Protein AF-A0A814NYI7-F1 (afdb_monomer)

Structure (mmCIF, N/CA/C/O backbone):
data_AF-A0A814NYI7-F1
#
_entry.id   AF-A0A814NYI7-F1
#
loop_
_atom_site.group_PDB
_atom_site.id
_atom_site.type_symbol
_atom_site.label_atom_id
_atom_site.label_alt_id
_atom_site.label_comp_id
_atom_site.label_asym_id
_atom_site.label_entity_id
_atom_site.label_seq_id
_atom_site.pdbx_PDB_ins_code
_atom_site.Cartn_x
_atom_site.Cartn_y
_atom_site.Cartn_z
_atom_site.occupancy
_atom_site.B_iso_or_equiv
_atom_site.auth_seq_id
_atom_site.auth_comp_id
_atom_site.auth_asym_id
_atom_site.auth_atom_id
_atom_site.pdbx_PDB_model_num
ATOM 1 N N . MET A 1 1 ? -33.344 -42.355 68.806 1.00 64.06 1 MET A N 1
ATOM 2 C CA . MET A 1 1 ? -32.200 -42.728 67.941 1.00 64.06 1 MET A CA 1
ATOM 3 C C . MET A 1 1 ? -32.418 -42.498 66.441 1.00 64.06 1 MET A C 1
ATOM 5 O O . MET A 1 1 ? -31.566 -41.854 65.849 1.00 64.06 1 MET A O 1
ATOM 9 N N . ALA A 1 2 ? -33.493 -42.971 65.788 1.00 70.88 2 ALA A N 1
ATOM 10 C CA . ALA A 1 2 ? -33.677 -42.726 64.340 1.00 70.88 2 ALA A CA 1
ATOM 11 C C . ALA A 1 2 ? -33.991 -41.252 63.994 1.00 70.88 2 ALA A C 1
ATOM 13 O O . ALA A 1 2 ? -33.460 -40.720 63.023 1.00 70.88 2 ALA A O 1
ATOM 14 N N . LEU A 1 3 ? -34.790 -40.578 64.830 1.00 71.06 3 LEU A N 1
ATOM 15 C CA . LEU A 1 3 ? -35.203 -39.185 64.615 1.00 71.06 3 LEU A CA 1
ATOM 16 C C . LEU A 1 3 ? -34.047 -38.177 64.797 1.00 71.06 3 LEU A C 1
ATOM 18 O O . LEU A 1 3 ? -33.929 -37.236 64.022 1.00 71.06 3 LEU A O 1
ATOM 22 N N . GLU A 1 4 ? -33.142 -38.418 65.754 1.00 76.81 4 GLU A N 1
ATOM 23 C CA . GLU A 1 4 ? -31.939 -37.587 65.966 1.00 76.81 4 GLU A CA 1
ATOM 24 C C . GLU A 1 4 ? -30.954 -37.655 64.795 1.00 76.81 4 GLU A C 1
ATOM 26 O O . GLU A 1 4 ? -30.329 -36.658 64.443 1.00 76.81 4 GLU A O 1
ATOM 31 N N . LYS A 1 5 ? -30.829 -38.816 64.138 1.00 80.38 5 LYS A N 1
ATOM 32 C CA . LYS A 1 5 ? -29.968 -38.937 62.953 1.00 80.38 5 LYS A CA 1
ATOM 33 C C . LYS A 1 5 ? -30.506 -38.127 61.769 1.00 80.38 5 LYS A C 1
ATOM 35 O O . LYS A 1 5 ? -29.718 -37.613 60.978 1.00 80.38 5 LYS A O 1
ATOM 40 N N . GLN A 1 6 ? -31.828 -37.986 61.660 1.00 82.94 6 GLN A N 1
ATOM 41 C CA . GLN A 1 6 ? -32.469 -37.216 60.592 1.00 82.94 6 GLN A CA 1
ATOM 42 C C . GLN A 1 6 ? -32.281 -35.705 60.771 1.00 82.94 6 GLN A C 1
ATOM 44 O O . GLN A 1 6 ? -31.963 -35.010 59.804 1.00 82.94 6 GLN A O 1
ATOM 49 N N . THR A 1 7 ? -32.409 -35.194 61.998 1.00 87.06 7 THR A N 1
ATOM 50 C CA . THR A 1 7 ? -32.190 -33.769 62.287 1.00 87.06 7 THR A CA 1
ATOM 51 C C . THR A 1 7 ? -30.730 -33.364 62.105 1.00 87.06 7 THR A C 1
ATOM 53 O O . THR A 1 7 ? -30.467 -32.324 61.501 1.00 87.06 7 THR A O 1
ATOM 56 N N . SER A 1 8 ? -29.767 -34.198 62.517 1.00 86.19 8 SER A N 1
ATOM 57 C CA . SER A 1 8 ? -28.344 -33.920 62.269 1.00 86.19 8 SER A CA 1
ATOM 58 C C . SER A 1 8 ? -27.994 -33.886 60.778 1.00 86.19 8 SER A C 1
ATOM 60 O O . SER A 1 8 ? -27.266 -32.993 60.348 1.00 86.19 8 SER A O 1
ATOM 62 N N . ALA A 1 9 ? -28.537 -34.801 59.968 1.00 88.38 9 ALA A N 1
ATOM 63 C CA . ALA A 1 9 ? -28.297 -34.806 58.524 1.00 88.38 9 ALA A CA 1
ATOM 64 C C . ALA A 1 9 ? -28.857 -33.548 57.837 1.00 88.38 9 ALA A C 1
ATOM 66 O O . ALA A 1 9 ? -28.193 -32.967 56.978 1.00 88.38 9 ALA A O 1
ATOM 67 N N . PHE A 1 10 ? -30.043 -33.088 58.250 1.00 90.00 10 PHE A N 1
ATOM 68 C CA . PHE A 1 10 ? -30.657 -31.875 57.709 1.00 90.00 10 PHE A CA 1
ATOM 69 C C . PHE A 1 10 ? -29.845 -30.613 58.043 1.00 90.00 10 PHE A C 1
ATOM 71 O O . PHE A 1 10 ? -29.596 -29.793 57.161 1.00 90.00 10 PHE A O 1
ATOM 78 N N . ILE A 1 11 ? -29.361 -30.483 59.283 1.00 91.56 11 ILE A N 1
ATOM 79 C CA . ILE A 1 11 ? -28.533 -29.340 59.707 1.00 91.56 11 ILE A CA 1
ATOM 80 C C . ILE A 1 11 ? -27.216 -29.289 58.919 1.00 91.56 11 ILE A C 1
ATOM 82 O O . ILE A 1 11 ? -26.818 -28.219 58.458 1.00 91.56 11 ILE A O 1
ATOM 86 N N . ILE A 1 12 ? -26.565 -30.439 58.709 1.00 91.56 12 ILE A N 1
ATOM 87 C CA . ILE A 1 12 ? -25.330 -30.522 57.914 1.00 91.56 12 ILE A CA 1
ATOM 88 C C . ILE A 1 12 ? -25.599 -30.120 56.460 1.00 91.56 12 ILE A C 1
ATOM 90 O O . ILE A 1 12 ? -24.829 -29.349 55.889 1.00 91.56 12 ILE A O 1
ATOM 94 N N . LEU A 1 13 ? -26.704 -30.585 55.870 1.00 93.00 13 LEU A N 1
ATOM 95 C CA . LEU A 1 13 ? -27.064 -30.247 54.494 1.00 93.00 13 LEU A CA 1
ATOM 96 C C . LEU A 1 13 ? -27.273 -28.734 54.322 1.00 93.00 13 LEU A C 1
ATOM 98 O O . LEU A 1 13 ? -26.733 -28.143 53.388 1.00 93.00 13 LEU A O 1
ATOM 102 N N . VAL A 1 14 ? -28.000 -28.100 55.247 1.00 92.56 14 VAL A N 1
ATOM 103 C CA . VAL A 1 14 ? -28.246 -26.648 55.236 1.00 92.56 14 VAL A CA 1
ATOM 104 C C . VAL A 1 14 ? -26.941 -25.865 55.401 1.00 92.56 14 VAL A C 1
ATOM 106 O O . VAL A 1 14 ? -26.717 -24.893 54.678 1.00 92.56 14 VAL A O 1
ATOM 109 N N . ALA A 1 15 ? -26.047 -26.305 56.292 1.00 92.81 15 ALA A N 1
ATOM 110 C CA . ALA A 1 15 ? -24.747 -25.666 56.491 1.00 92.81 15 ALA A CA 1
ATOM 111 C C . ALA A 1 15 ? -23.858 -25.754 55.237 1.00 92.81 15 ALA A C 1
ATOM 113 O O . ALA A 1 15 ? -23.281 -24.750 54.816 1.00 92.81 15 ALA A O 1
ATOM 114 N N . VAL A 1 16 ? -23.792 -26.925 54.593 1.00 93.19 16 VAL A N 1
ATOM 115 C CA . VAL A 1 16 ? -23.026 -27.120 53.350 1.00 93.19 16 VAL A CA 1
ATOM 116 C C . VAL A 1 16 ? -23.593 -26.264 52.217 1.00 93.19 16 VAL A C 1
ATOM 118 O O . VAL A 1 16 ? -22.830 -25.605 51.509 1.00 93.19 16 VAL A O 1
ATOM 121 N N . PHE A 1 17 ? -24.920 -26.205 52.073 1.00 93.56 17 PHE A N 1
ATOM 122 C CA . PHE A 1 17 ? -25.558 -25.375 51.050 1.00 93.56 17 PHE A CA 1
ATOM 123 C C . PHE A 1 17 ? -25.294 -23.881 51.279 1.00 93.56 17 PHE A C 1
ATOM 125 O O . PHE A 1 17 ? -24.989 -23.159 50.331 1.00 93.56 17 PHE A O 1
ATOM 132 N N . GLY A 1 18 ? -25.334 -23.427 52.537 1.00 93.75 18 GLY A N 1
ATOM 133 C CA . GLY A 1 18 ? -25.001 -22.051 52.908 1.00 93.75 18 GLY A CA 1
ATOM 134 C C . GLY A 1 18 ? -23.557 -21.673 52.565 1.00 93.75 18 GLY A C 1
ATOM 135 O O . GLY A 1 18 ? -23.320 -20.602 52.006 1.00 93.75 18 GLY A O 1
ATOM 136 N N . ILE A 1 19 ? -22.596 -22.568 52.822 1.00 91.94 19 ILE A N 1
ATOM 137 C CA . ILE A 1 19 ? -21.176 -22.348 52.503 1.00 91.94 19 ILE A CA 1
ATOM 138 C C . ILE A 1 19 ? -20.951 -22.302 50.987 1.00 91.94 19 ILE A C 1
ATOM 140 O O . ILE A 1 19 ? -20.290 -21.388 50.493 1.00 91.94 19 ILE A O 1
ATOM 144 N N . LEU A 1 20 ? -21.521 -23.249 50.235 1.00 91.75 20 LEU A N 1
ATOM 145 C CA . LEU A 1 20 ? -21.378 -23.292 48.776 1.00 91.75 20 LEU A CA 1
ATOM 146 C C . LEU A 1 20 ? -22.038 -22.086 48.099 1.00 91.75 20 LEU A C 1
ATOM 148 O O . LEU A 1 20 ? -21.458 -21.506 47.181 1.00 91.75 20 LEU A O 1
ATOM 152 N N . PHE A 1 21 ? -23.210 -21.664 48.575 1.00 91.31 21 PHE A N 1
ATOM 153 C CA . PHE A 1 21 ? -23.896 -20.477 48.067 1.00 91.31 21 PHE A CA 1
ATOM 154 C C . PHE A 1 21 ? -23.133 -19.186 48.399 1.00 91.31 21 PHE A C 1
ATOM 156 O O . PHE A 1 21 ? -22.973 -18.322 47.535 1.00 91.31 21 PHE A O 1
ATOM 163 N N . GLY A 1 22 ? -22.588 -19.080 49.616 1.00 90.06 22 GLY A N 1
ATOM 164 C CA . GLY A 1 22 ? -21.718 -17.974 50.015 1.00 90.06 22 GLY A CA 1
ATOM 165 C C . GLY A 1 22 ? -20.456 -17.886 49.153 1.00 90.06 22 GLY A C 1
ATOM 166 O O . GLY A 1 22 ? -20.140 -16.815 48.634 1.00 90.06 22 GLY A O 1
ATOM 167 N N . ALA A 1 23 ? -19.779 -19.014 48.917 1.00 87.56 23 ALA A N 1
ATOM 168 C CA . ALA A 1 23 ? -18.627 -19.080 48.021 1.00 87.56 23 ALA A CA 1
ATOM 169 C C . ALA A 1 23 ? -19.011 -18.682 46.585 1.00 87.56 23 ALA A C 1
ATOM 171 O O . ALA A 1 23 ? -18.349 -17.837 45.985 1.00 87.56 23 ALA A O 1
ATOM 172 N N . TYR A 1 24 ? -20.116 -19.214 46.052 1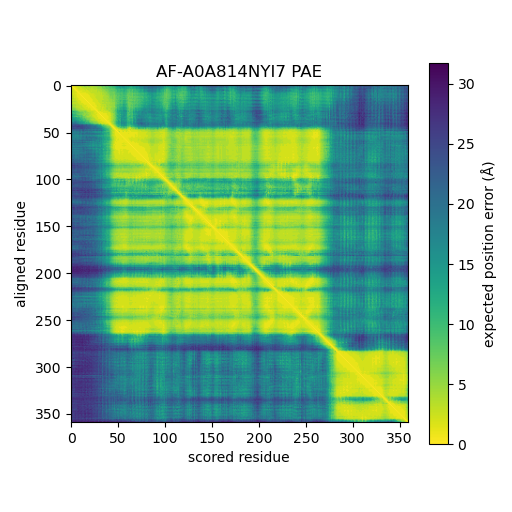.00 89.88 24 TYR A N 1
ATOM 173 C CA . TYR A 1 24 ? -20.603 -18.858 44.720 1.00 89.88 24 TYR A CA 1
ATOM 174 C C . TYR A 1 24 ? -20.833 -17.350 44.578 1.00 89.88 24 TYR A C 1
ATOM 176 O O . TYR A 1 24 ? -20.363 -16.760 43.608 1.00 89.88 24 TYR A O 1
ATOM 184 N N . LEU A 1 25 ? -21.485 -16.696 45.545 1.00 87.62 25 LEU A N 1
ATOM 185 C CA . LEU A 1 25 ? -21.693 -15.245 45.523 1.00 87.62 25 LEU A CA 1
ATOM 186 C C . LEU A 1 25 ? -20.373 -14.463 45.579 1.00 87.62 25 LEU A C 1
ATOM 188 O O . LEU A 1 25 ? -20.186 -13.532 44.795 1.00 87.62 25 LEU A O 1
ATOM 192 N N . VAL A 1 26 ? -19.435 -14.859 46.445 1.00 88.50 26 VAL A N 1
ATOM 193 C CA . VAL A 1 26 ? -18.125 -14.196 46.580 1.00 88.50 26 VAL A CA 1
ATOM 194 C C . VAL A 1 26 ? -17.309 -14.279 45.287 1.00 88.50 26 VAL A C 1
ATOM 196 O O . VAL A 1 26 ? -16.667 -13.298 44.916 1.00 88.50 26 VAL A O 1
ATOM 199 N N . TYR A 1 27 ? -17.369 -15.401 44.563 1.00 84.50 27 TYR A N 1
ATOM 200 C CA . TYR A 1 27 ? -16.620 -15.576 43.314 1.00 84.50 27 TYR A CA 1
ATOM 201 C C . TYR A 1 27 ? -17.348 -15.050 42.068 1.00 84.50 27 TYR A C 1
ATOM 203 O O . TYR A 1 27 ? -16.701 -14.586 41.128 1.00 84.50 27 TYR A O 1
ATOM 211 N N . SER A 1 28 ? -18.683 -15.069 42.039 1.00 80.81 28 SER A N 1
ATOM 212 C CA . SER A 1 28 ? -19.465 -14.621 40.875 1.00 80.81 28 SER A CA 1
ATOM 213 C C . SER A 1 28 ? -19.684 -13.105 40.837 1.00 80.81 28 SER A C 1
ATOM 215 O O . SER A 1 28 ? -19.669 -12.516 39.754 1.00 80.81 28 SER A O 1
ATOM 217 N N . LEU A 1 29 ? -19.818 -12.429 41.985 1.00 83.25 29 LEU A N 1
ATOM 218 C CA . LEU A 1 29 ? -20.042 -10.976 42.036 1.00 83.25 29 LEU A CA 1
ATOM 219 C C . LEU A 1 29 ? -18.907 -10.142 41.402 1.00 83.25 29 LEU A C 1
ATOM 221 O O . LEU A 1 29 ? -19.222 -9.190 40.679 1.00 83.25 29 LEU A O 1
ATOM 225 N N . PRO A 1 30 ? -17.608 -10.462 41.588 1.00 84.38 30 PRO A N 1
ATOM 226 C CA . PRO A 1 30 ? -16.514 -9.786 40.891 1.00 84.38 30 PRO A CA 1
ATOM 227 C C . PRO A 1 30 ? -16.561 -9.991 39.376 1.00 84.38 30 PRO A C 1
ATOM 229 O O . PRO A 1 30 ? -16.339 -9.037 38.636 1.00 84.38 30 PRO A O 1
ATOM 232 N N . LEU A 1 31 ? -16.911 -11.196 38.909 1.00 74.31 31 LEU A N 1
ATOM 233 C CA . LEU A 1 31 ? -17.065 -11.505 37.483 1.00 74.31 31 LEU A CA 1
ATOM 234 C C . LEU A 1 31 ? -18.238 -10.743 36.860 1.00 74.31 31 LEU A C 1
ATOM 236 O O . LEU A 1 31 ? -18.090 -10.173 35.783 1.00 74.31 31 LEU A O 1
ATOM 240 N N . ILE A 1 32 ? -19.373 -10.654 37.555 1.00 79.69 32 ILE A N 1
ATOM 241 C CA . ILE A 1 32 ? -20.537 -9.877 37.104 1.00 79.69 32 ILE A CA 1
ATOM 242 C C . ILE A 1 32 ? -20.213 -8.377 37.096 1.00 79.69 32 ILE A C 1
ATOM 244 O O . ILE A 1 32 ? -20.530 -7.684 36.131 1.00 79.69 32 ILE A O 1
ATOM 248 N N . ARG A 1 33 ? -19.531 -7.855 38.127 1.00 77.44 33 ARG A N 1
ATOM 249 C CA . ARG A 1 33 ? -19.064 -6.455 38.151 1.00 77.44 33 ARG A CA 1
ATOM 250 C C . ARG A 1 33 ? -18.041 -6.172 37.056 1.00 77.44 33 ARG A C 1
ATOM 252 O O . ARG A 1 33 ? -18.093 -5.104 36.455 1.00 77.44 33 ARG A O 1
ATOM 259 N N . PHE A 1 34 ? -17.141 -7.108 36.775 1.00 76.00 34 PHE A N 1
ATOM 260 C CA . PHE A 1 34 ? -16.170 -7.005 35.690 1.00 76.00 34 PHE A CA 1
ATOM 261 C C . PHE A 1 34 ? -16.863 -7.017 34.324 1.00 76.00 34 PHE A C 1
ATOM 263 O O . PHE A 1 34 ? -16.621 -6.121 33.520 1.00 76.00 34 PHE A O 1
ATOM 270 N N . ALA A 1 35 ? -17.797 -7.941 34.095 1.00 70.69 35 ALA A N 1
ATOM 271 C CA . ALA A 1 35 ? -18.595 -8.009 32.875 1.00 70.69 35 ALA A CA 1
ATOM 272 C C . ALA A 1 35 ? -19.451 -6.748 32.672 1.00 70.69 35 ALA A C 1
ATOM 274 O O . ALA A 1 35 ? -19.490 -6.212 31.568 1.00 70.69 35 ALA A O 1
ATOM 275 N N . ASN A 1 36 ? -20.065 -6.210 33.731 1.00 72.31 36 ASN A N 1
ATOM 276 C CA . ASN A 1 36 ? -20.817 -4.954 33.670 1.00 72.31 36 ASN A CA 1
ATOM 277 C C . ASN A 1 36 ? -19.907 -3.736 33.465 1.00 72.31 36 ASN A C 1
ATOM 279 O O . ASN A 1 36 ? -20.280 -2.823 32.736 1.00 72.31 36 ASN A O 1
ATOM 283 N N . ASN A 1 37 ? -18.696 -3.719 34.032 1.00 69.44 37 ASN A N 1
ATOM 284 C CA . ASN A 1 37 ? -17.711 -2.670 33.756 1.00 69.44 37 ASN A CA 1
ATOM 285 C C . ASN A 1 37 ? -17.174 -2.740 32.324 1.00 69.44 37 ASN A C 1
ATOM 287 O O . ASN A 1 37 ? -16.961 -1.693 31.721 1.00 69.44 37 ASN A O 1
ATOM 291 N N . ILE A 1 38 ? -16.987 -3.937 31.761 1.00 63.44 38 ILE A N 1
ATOM 292 C CA . ILE A 1 38 ? -16.684 -4.114 30.337 1.00 63.44 38 ILE A CA 1
ATOM 293 C C . ILE A 1 38 ? -17.871 -3.621 29.512 1.00 63.44 38 ILE A C 1
ATOM 295 O O . ILE A 1 38 ? -17.685 -2.762 28.665 1.00 63.44 38 ILE A O 1
ATOM 299 N N . LYS A 1 39 ? -19.099 -4.060 29.795 1.00 62.66 39 LYS A N 1
ATOM 300 C CA . LYS A 1 39 ? -20.294 -3.641 29.049 1.00 62.66 39 LYS A CA 1
ATOM 301 C C . LYS A 1 39 ? -20.578 -2.136 29.149 1.00 62.66 39 LYS A C 1
ATOM 303 O O . LYS A 1 39 ? -21.065 -1.568 28.185 1.00 62.66 39 LYS A O 1
ATOM 308 N N . ASN A 1 40 ? -20.247 -1.484 30.266 1.00 62.00 40 ASN A N 1
ATOM 309 C CA . ASN A 1 40 ? -20.377 -0.031 30.430 1.00 62.00 40 ASN A CA 1
ATOM 310 C C . ASN A 1 40 ? -19.198 0.746 29.819 1.00 62.00 40 ASN A C 1
ATOM 312 O O . ASN A 1 40 ? -19.406 1.839 29.300 1.00 62.00 40 ASN A O 1
ATOM 316 N N . ARG A 1 41 ? -17.968 0.205 29.835 1.00 55.12 41 ARG A N 1
ATOM 317 C CA . ARG A 1 41 ? -16.814 0.811 29.133 1.00 55.12 41 ARG A CA 1
ATOM 318 C C . ARG A 1 41 ? -16.915 0.670 27.621 1.00 55.12 41 ARG A C 1
ATOM 320 O O . ARG A 1 41 ? -16.567 1.595 26.901 1.00 55.12 41 ARG A O 1
ATOM 327 N N . TYR A 1 42 ? -17.402 -0.475 27.166 1.00 52.34 42 TYR A N 1
ATOM 328 C CA . TYR A 1 42 ? -17.783 -0.761 25.791 1.00 52.34 42 TYR A CA 1
ATOM 329 C C . TYR A 1 42 ? -19.293 -0.642 25.649 1.00 52.34 42 TYR A C 1
ATOM 331 O O . TYR A 1 42 ? -19.907 -1.459 24.959 1.00 52.34 42 TYR A O 1
ATOM 339 N N . GLY A 1 43 ? -19.892 0.361 26.313 1.00 49.09 43 GLY A N 1
ATOM 340 C CA . GLY A 1 43 ? -21.271 0.745 26.039 1.00 49.09 43 GLY A CA 1
ATOM 341 C C . GLY A 1 43 ? -21.454 0.740 24.531 1.00 49.09 43 GLY A C 1
ATOM 342 O O . GLY A 1 43 ? -20.513 1.078 23.808 1.00 49.09 43 GLY A O 1
ATOM 343 N N . THR A 1 44 ? -22.609 0.278 24.062 1.00 57.50 44 THR A N 1
ATOM 344 C CA . THR A 1 44 ? -22.965 0.178 22.643 1.00 57.50 44 THR A CA 1
ATOM 345 C C . THR A 1 44 ? -23.078 1.570 22.012 1.00 57.50 44 THR A C 1
ATOM 347 O O . THR A 1 44 ? -24.104 1.922 21.438 1.00 57.50 44 THR A O 1
ATOM 350 N N . ASN A 1 45 ? -22.034 2.388 22.139 1.00 62.44 45 ASN A N 1
ATOM 351 C CA . ASN A 1 45 ? -21.684 3.454 21.241 1.00 62.44 45 ASN A CA 1
ATOM 352 C C . ASN A 1 45 ? -21.506 2.764 19.903 1.00 62.44 45 ASN A C 1
ATOM 354 O O . ASN A 1 45 ? -20.432 2.270 19.563 1.00 62.44 45 ASN A O 1
ATOM 358 N N . THR A 1 46 ? -22.620 2.660 19.188 1.00 76.69 46 THR A N 1
ATOM 359 C CA . THR A 1 46 ? -22.642 2.391 17.766 1.00 76.69 46 THR A CA 1
ATOM 360 C C . THR A 1 46 ? -21.635 3.351 17.164 1.00 76.69 46 THR A C 1
ATOM 362 O O . THR A 1 46 ? -21.855 4.564 17.168 1.00 76.69 46 THR A O 1
ATOM 365 N N . ILE A 1 47 ? -20.479 2.818 16.768 1.00 84.31 47 ILE A N 1
ATOM 366 C CA . ILE A 1 47 ? -19.444 3.598 16.109 1.00 84.31 47 ILE A CA 1
ATOM 367 C C . ILE A 1 47 ? -20.130 4.191 14.886 1.00 84.31 47 ILE A C 1
ATOM 369 O O . ILE A 1 47 ? -20.546 3.454 13.993 1.00 84.31 47 ILE A O 1
ATOM 373 N N . ASN A 1 48 ? -20.321 5.509 14.878 1.00 90.44 48 ASN A N 1
ATOM 374 C CA . ASN A 1 48 ? -20.820 6.171 13.690 1.00 90.44 48 ASN A CA 1
ATOM 375 C C . ASN A 1 48 ? -19.701 6.101 12.650 1.00 90.44 48 ASN A C 1
ATOM 377 O O . ASN A 1 48 ? -18.712 6.823 12.761 1.00 90.44 48 ASN A O 1
ATOM 381 N N . CYS A 1 49 ? -19.842 5.159 11.721 1.00 94.19 49 CYS A N 1
ATOM 382 C CA . CYS A 1 49 ? -18.907 4.897 10.637 1.00 94.19 49 CYS A CA 1
ATOM 383 C C . CYS A 1 49 ? -19.528 5.185 9.266 1.00 94.19 49 CYS A C 1
ATOM 385 O O . CYS A 1 49 ? -19.099 4.638 8.250 1.00 94.19 49 CYS A O 1
ATOM 387 N N . GLY A 1 50 ? -20.566 6.028 9.221 1.00 94.88 50 GLY A N 1
ATOM 388 C CA . GLY A 1 50 ? -21.265 6.360 7.983 1.00 94.88 50 GLY A CA 1
ATOM 389 C C . GLY A 1 50 ? -20.328 6.951 6.929 1.00 94.88 50 GLY A C 1
ATOM 390 O O . GLY A 1 50 ? -20.452 6.625 5.745 1.00 94.88 50 GLY A O 1
ATOM 391 N N . LEU A 1 51 ? -19.352 7.767 7.346 1.00 94.44 51 LEU A N 1
ATOM 392 C CA . LEU A 1 51 ? -18.384 8.365 6.435 1.00 94.44 51 LEU A CA 1
ATOM 393 C C . LEU A 1 51 ? -17.402 7.329 5.886 1.00 94.44 51 LEU A C 1
ATOM 395 O O . LEU A 1 51 ? -17.238 7.248 4.668 1.00 94.44 51 LEU A O 1
ATOM 399 N N . SER A 1 52 ? -16.776 6.532 6.757 1.00 93.88 52 SER A N 1
ATOM 400 C CA . SER A 1 52 ? -15.799 5.520 6.341 1.00 93.88 52 SER A CA 1
ATOM 401 C C . SER A 1 52 ? -16.440 4.457 5.455 1.00 93.88 52 SER A C 1
ATOM 403 O O . SER A 1 52 ? -15.899 4.160 4.391 1.00 93.88 52 SER A O 1
ATOM 405 N N . MET A 1 53 ? -17.645 3.991 5.789 1.00 93.94 53 MET A N 1
ATOM 406 C CA . MET A 1 53 ? -18.405 3.055 4.957 1.00 93.94 53 MET A CA 1
ATOM 407 C C . MET A 1 53 ? -18.700 3.654 3.577 1.00 93.94 53 MET A C 1
ATOM 409 O O . MET A 1 53 ? -18.423 3.037 2.556 1.00 93.94 53 MET A O 1
ATOM 413 N N . ASN A 1 54 ? -19.191 4.890 3.505 1.00 95.38 54 ASN A N 1
ATOM 414 C CA . ASN A 1 54 ? -19.495 5.533 2.224 1.00 95.38 54 ASN A CA 1
ATOM 415 C C . ASN A 1 54 ? -18.239 5.828 1.380 1.00 95.38 54 ASN A C 1
ATOM 417 O O . ASN A 1 54 ? -18.281 5.736 0.154 1.00 95.38 54 ASN A O 1
ATOM 421 N N . GLU A 1 55 ? -17.123 6.210 2.002 1.00 95.12 55 GLU A N 1
ATOM 422 C CA . GLU A 1 55 ? -15.904 6.585 1.277 1.00 95.12 55 GLU A CA 1
ATOM 423 C C . GLU A 1 55 ? -15.011 5.394 0.908 1.00 95.12 55 GLU A C 1
ATOM 425 O O . GLU A 1 55 ? -14.184 5.515 -0.003 1.00 95.12 55 GLU A O 1
ATOM 430 N N . SER A 1 56 ? -15.209 4.247 1.554 1.00 92.88 56 SER A N 1
ATOM 431 C CA . SER A 1 56 ? -14.472 3.008 1.299 1.00 92.88 56 SER A CA 1
ATOM 432 C C . SER A 1 56 ? -15.237 1.953 0.513 1.00 92.88 56 SER A C 1
ATOM 434 O O . SER A 1 56 ? -14.677 0.891 0.263 1.00 92.88 56 SER A O 1
ATOM 436 N N . ASP A 1 57 ? -16.477 2.242 0.103 1.00 92.19 57 ASP A N 1
ATOM 437 C CA . ASP A 1 57 ? -17.366 1.257 -0.526 1.00 92.19 57 ASP A CA 1
ATOM 438 C C . ASP A 1 57 ? -17.694 0.097 0.433 1.00 92.19 57 ASP A C 1
ATOM 440 O O . ASP A 1 57 ? -17.573 -1.079 0.111 1.00 92.19 57 ASP A O 1
ATOM 444 N N . HIS A 1 58 ? -18.067 0.470 1.660 1.00 90.12 58 HIS A N 1
ATOM 445 C CA . HIS A 1 58 ? -18.441 -0.394 2.782 1.00 90.12 58 HIS A CA 1
ATOM 446 C C . HIS A 1 58 ? -17.330 -1.325 3.286 1.00 90.12 58 HIS A C 1
ATOM 448 O O . HIS A 1 58 ? -17.605 -2.316 3.960 1.00 90.12 58 HIS A O 1
ATOM 454 N N . TYR A 1 59 ? -16.074 -0.993 2.985 1.00 86.25 59 TYR A N 1
ATOM 455 C CA . TYR A 1 59 ? -14.919 -1.818 3.331 1.00 86.25 59 TYR A CA 1
ATOM 456 C C . TYR A 1 59 ? -14.374 -1.533 4.737 1.00 86.25 59 TYR A C 1
ATOM 458 O O . TYR A 1 59 ? -13.878 -2.431 5.414 1.00 86.25 59 TYR A O 1
ATOM 466 N N . PHE A 1 60 ? -14.488 -0.288 5.200 1.00 88.38 60 PHE A N 1
ATOM 467 C CA . PHE A 1 60 ? -14.078 0.133 6.536 1.00 88.38 60 PHE A CA 1
ATOM 468 C C . PHE A 1 60 ? -15.271 0.653 7.329 1.00 88.38 60 PHE A C 1
ATOM 470 O O . PHE A 1 60 ? -16.006 1.512 6.849 1.00 88.38 60 PHE A O 1
ATOM 477 N N . CYS A 1 61 ? -15.387 0.196 8.577 1.00 89.81 61 CYS A N 1
ATOM 478 C CA . CYS A 1 61 ? -16.214 0.829 9.600 1.00 89.81 61 CYS A CA 1
ATOM 479 C C . CYS A 1 61 ? -15.297 1.386 10.698 1.00 89.81 61 CYS A C 1
ATOM 481 O O . CYS A 1 61 ? -15.054 0.763 11.730 1.00 89.81 61 CYS A O 1
ATOM 483 N N . GLU A 1 62 ? -14.733 2.559 10.425 1.00 89.38 62 GLU A N 1
ATOM 484 C CA . GLU A 1 62 ? -13.995 3.381 11.390 1.00 89.38 62 GLU A CA 1
ATOM 485 C C . GLU A 1 62 ? -14.871 4.553 11.837 1.00 89.38 62 GLU A C 1
ATOM 487 O O . GLU A 1 62 ? -15.733 4.993 11.072 1.00 89.38 62 GLU A O 1
ATOM 492 N N . SER A 1 63 ? -14.656 5.072 13.050 1.00 91.19 63 SER A N 1
ATOM 493 C CA . SER A 1 63 ? -15.404 6.244 13.514 1.00 91.19 63 SER A CA 1
ATOM 494 C C . SER A 1 63 ? -15.217 7.423 12.553 1.00 91.19 63 SER A C 1
ATOM 496 O O . SER A 1 63 ? -14.132 7.612 12.000 1.00 91.19 63 SER A O 1
ATOM 498 N N . ASP A 1 64 ? -16.256 8.236 12.354 1.00 91.44 64 ASP A N 1
ATOM 499 C CA . ASP A 1 64 ? -16.182 9.393 11.454 1.00 91.44 64 ASP A CA 1
ATOM 500 C C . ASP A 1 64 ? -15.031 10.345 11.837 1.00 91.44 64 ASP A C 1
ATOM 502 O O . ASP A 1 64 ? -14.380 10.903 10.955 1.00 91.44 64 ASP A O 1
ATOM 506 N N . SER A 1 65 ? -14.724 10.494 13.134 1.00 88.75 65 SER A N 1
ATOM 507 C CA . SER A 1 65 ? -13.583 11.292 13.601 1.00 88.75 65 SER A CA 1
ATOM 508 C C . SER A 1 65 ? -12.238 10.714 13.158 1.00 88.75 65 SER A C 1
ATOM 510 O O . SER A 1 65 ? -11.419 11.460 12.619 1.00 88.75 65 SER A O 1
ATOM 512 N N . ASP A 1 66 ? -12.029 9.404 13.326 1.00 86.56 66 ASP A N 1
ATOM 513 C CA . ASP A 1 66 ? -10.779 8.742 12.924 1.00 86.56 66 ASP A CA 1
ATOM 514 C C . ASP A 1 66 ? -10.617 8.782 11.398 1.00 86.56 66 ASP A C 1
ATOM 516 O O . ASP A 1 66 ? -9.529 9.031 10.875 1.00 86.56 66 ASP A O 1
ATOM 520 N N . TRP A 1 67 ? -11.719 8.599 10.663 1.00 92.00 67 TRP A N 1
ATOM 521 C CA . TRP A 1 67 ? -11.716 8.652 9.205 1.00 92.00 67 TRP A CA 1
ATOM 522 C C . TRP A 1 67 ? -11.401 10.056 8.667 1.00 92.00 67 TRP A C 1
ATOM 524 O O . TRP A 1 67 ? -10.662 10.195 7.689 1.00 92.00 67 TRP A O 1
ATOM 534 N N . ILE A 1 68 ? -11.907 11.114 9.316 1.00 90.81 68 ILE A N 1
ATOM 535 C CA . ILE A 1 68 ? -11.550 12.503 8.982 1.00 90.81 68 ILE A CA 1
ATOM 536 C C . ILE A 1 68 ? -10.062 12.757 9.240 1.00 90.81 68 ILE A C 1
ATOM 538 O O . ILE A 1 68 ? -9.388 13.342 8.389 1.00 90.81 68 ILE A O 1
ATOM 542 N N . GLU A 1 69 ? -9.533 12.320 10.383 1.00 87.19 69 GLU A N 1
ATOM 543 C CA . GLU A 1 69 ? -8.107 12.457 10.694 1.00 87.19 69 GLU A CA 1
ATOM 544 C C . GLU A 1 69 ? -7.242 11.749 9.645 1.00 87.19 69 GLU A C 1
ATOM 546 O O . GLU A 1 69 ? -6.341 12.357 9.060 1.00 87.19 69 GLU A O 1
ATOM 551 N N . ARG A 1 70 ? -7.589 10.504 9.313 1.00 90.12 70 ARG A N 1
ATOM 552 C CA . ARG A 1 70 ? -6.953 9.721 8.250 1.00 90.12 70 ARG A CA 1
ATOM 553 C C . ARG A 1 70 ? -6.948 10.451 6.914 1.00 90.12 70 ARG A C 1
ATOM 555 O O . ARG A 1 70 ? -5.924 10.493 6.237 1.00 90.12 70 ARG A O 1
ATOM 562 N N . LYS A 1 71 ? -8.079 11.039 6.533 1.00 91.69 71 LYS A N 1
ATOM 563 C CA . LYS A 1 71 ? -8.204 11.803 5.292 1.00 91.69 71 LYS A CA 1
ATOM 564 C C . LYS A 1 71 ? -7.305 13.040 5.286 1.00 91.69 71 LYS A C 1
ATOM 566 O O . LYS A 1 71 ? -6.706 13.348 4.259 1.00 91.69 71 LYS A O 1
ATOM 571 N N . ASN A 1 72 ? -7.166 13.726 6.420 1.00 88.06 72 ASN A N 1
ATOM 572 C CA . ASN A 1 72 ? -6.252 14.864 6.545 1.00 88.06 72 ASN A CA 1
ATOM 573 C C . ASN A 1 72 ? -4.788 14.434 6.376 1.00 88.06 72 ASN A C 1
ATOM 575 O O . ASN A 1 72 ? -4.046 15.079 5.636 1.00 88.06 72 ASN A O 1
ATOM 579 N N . VAL A 1 73 ? -4.393 13.321 7.004 1.00 86.75 73 VAL A N 1
ATOM 580 C CA . VAL A 1 73 ? -3.052 12.734 6.851 1.00 86.75 73 VAL A CA 1
ATOM 581 C C . VAL A 1 73 ? -2.792 12.344 5.391 1.00 86.75 73 VAL A C 1
ATOM 583 O O . VAL A 1 73 ? -1.770 12.749 4.831 1.00 86.75 73 VAL A O 1
ATOM 586 N N . TYR A 1 74 ? -3.752 11.668 4.748 1.00 92.62 74 TYR A N 1
ATOM 587 C CA . TYR A 1 74 ? -3.696 11.327 3.325 1.00 92.62 74 TYR A CA 1
ATOM 588 C C . TYR A 1 74 ? -3.478 12.564 2.450 1.00 92.62 74 TYR A C 1
ATOM 590 O O . TYR A 1 74 ? -2.597 12.546 1.601 1.00 92.62 74 TYR A O 1
ATOM 598 N N . ILE A 1 75 ? -4.231 13.652 2.655 1.00 90.56 75 ILE A N 1
ATOM 599 C CA . ILE A 1 75 ? -4.119 14.866 1.829 1.00 90.56 75 ILE A CA 1
ATOM 600 C C . ILE A 1 75 ? -2.700 15.443 1.876 1.00 90.56 75 ILE A C 1
ATOM 602 O O . ILE A 1 75 ? -2.158 15.825 0.838 1.00 90.56 75 ILE A O 1
ATOM 606 N N . GLU A 1 76 ? -2.093 15.526 3.059 1.00 88.50 76 GLU A N 1
ATOM 607 C CA . GLU A 1 76 ? -0.741 16.075 3.192 1.00 88.50 76 GLU A CA 1
ATOM 608 C 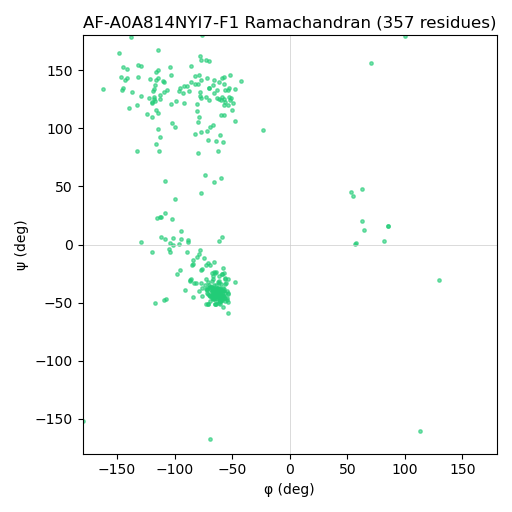C . GLU A 1 76 ? 0.331 15.121 2.647 1.00 88.50 76 GLU A C 1
ATOM 610 O O . GLU A 1 76 ? 1.279 15.564 1.998 1.00 88.50 76 GLU A O 1
ATOM 615 N N . GLN A 1 77 ? 0.175 13.810 2.848 1.00 88.69 77 GLN A N 1
ATOM 616 C CA . GLN A 1 77 ? 1.087 12.807 2.292 1.00 88.69 77 GLN A CA 1
ATOM 617 C C . GLN A 1 77 ? 0.989 12.724 0.767 1.00 88.69 77 GLN A C 1
ATOM 619 O O . GLN A 1 77 ? 2.018 12.739 0.092 1.00 88.69 77 GLN A O 1
ATOM 624 N N . ASP A 1 78 ? -0.227 12.715 0.219 1.00 92.75 78 ASP A N 1
ATOM 625 C CA . ASP A 1 78 ? -0.473 12.679 -1.220 1.00 92.75 78 ASP A CA 1
ATOM 626 C C . ASP A 1 78 ? 0.187 13.865 -1.914 1.00 92.75 78 ASP A C 1
ATOM 628 O O . ASP A 1 78 ? 0.892 13.653 -2.891 1.00 92.75 78 ASP A O 1
ATOM 632 N N . LYS A 1 79 ? 0.073 15.088 -1.371 1.00 91.25 79 LYS A N 1
ATOM 633 C CA . LYS A 1 79 ? 0.770 16.275 -1.905 1.00 91.25 79 LYS A CA 1
ATOM 634 C C . LYS A 1 79 ? 2.280 16.070 -2.049 1.00 91.25 79 LYS A C 1
ATOM 636 O O . LYS A 1 79 ? 2.846 16.494 -3.052 1.00 91.25 79 LYS A O 1
ATOM 641 N N . ARG A 1 80 ? 2.934 15.435 -1.069 1.00 89.62 80 ARG A N 1
ATOM 642 C CA . ARG A 1 80 ? 4.382 15.150 -1.124 1.00 89.62 80 ARG A CA 1
ATOM 643 C C . ARG A 1 80 ? 4.717 14.092 -2.172 1.00 89.62 80 ARG A C 1
ATOM 645 O O . ARG A 1 80 ? 5.722 14.230 -2.869 1.00 89.62 80 ARG A O 1
ATOM 652 N N . ASN A 1 81 ? 3.843 13.100 -2.317 1.00 91.94 81 ASN A N 1
ATOM 653 C CA . ASN A 1 81 ? 3.969 12.049 -3.321 1.00 91.94 81 ASN A CA 1
ATOM 654 C C . ASN A 1 81 ? 3.836 12.582 -4.759 1.00 91.94 81 ASN A C 1
ATOM 656 O O . ASN A 1 81 ? 4.397 11.994 -5.672 1.00 91.94 81 ASN A O 1
ATOM 660 N N . GLN A 1 82 ? 3.172 13.725 -4.984 1.00 90.44 82 GLN A N 1
ATOM 661 C CA . GLN A 1 82 ? 3.044 14.306 -6.336 1.00 90.44 82 GLN A CA 1
ATOM 662 C C . GLN A 1 82 ? 4.298 15.036 -6.826 1.00 90.44 82 GLN A C 1
ATOM 664 O O . GLN A 1 82 ? 4.309 15.510 -7.963 1.00 90.44 82 GLN A O 1
ATOM 669 N N . LEU A 1 83 ? 5.336 15.169 -5.995 1.00 91.44 83 LEU A N 1
ATOM 670 C CA . LEU A 1 83 ? 6.607 15.717 -6.453 1.00 91.44 83 LEU A CA 1
ATOM 671 C C . LEU A 1 83 ? 7.172 14.812 -7.556 1.00 91.44 83 LEU A C 1
ATOM 673 O O . LEU A 1 83 ? 7.083 13.591 -7.482 1.00 91.44 83 LEU A O 1
ATOM 677 N N . LYS A 1 84 ? 7.743 15.410 -8.601 1.00 90.25 84 LYS A N 1
ATOM 678 C CA . LYS A 1 84 ? 8.321 14.668 -9.725 1.00 90.25 84 LYS A CA 1
ATOM 679 C C . LYS A 1 84 ? 9.812 14.943 -9.769 1.00 90.25 84 LYS A C 1
ATOM 681 O O . LYS A 1 84 ? 10.228 16.081 -9.967 1.00 90.25 84 LYS A O 1
ATOM 686 N N . GLN A 1 85 ? 10.606 13.904 -9.552 1.00 89.56 85 GLN A N 1
ATOM 687 C CA . GLN A 1 85 ? 12.052 13.932 -9.754 1.00 89.56 85 GLN A CA 1
ATOM 688 C C . GLN A 1 85 ? 12.473 12.705 -10.555 1.00 89.56 85 GLN A C 1
ATOM 690 O O . GLN A 1 85 ? 11.793 11.679 -10.541 1.00 89.56 85 GLN A O 1
ATOM 695 N N . THR A 1 86 ? 13.589 12.831 -11.261 1.00 84.69 86 THR A N 1
ATOM 696 C CA . THR A 1 86 ? 14.105 11.817 -12.186 1.00 84.69 86 THR A CA 1
ATOM 697 C C . THR A 1 86 ? 15.156 10.905 -11.559 1.00 84.69 86 THR A C 1
ATOM 699 O O . THR A 1 86 ? 15.688 10.042 -12.239 1.00 84.69 86 THR A O 1
ATOM 702 N N . THR A 1 87 ? 15.506 11.083 -10.284 1.00 85.06 87 THR A N 1
ATOM 703 C CA . THR A 1 87 ? 16.528 10.251 -9.638 1.00 85.06 87 THR A CA 1
ATOM 704 C C . THR A 1 87 ? 15.903 8.974 -9.081 1.00 85.06 87 THR A C 1
ATOM 706 O O . THR A 1 87 ? 14.847 9.030 -8.460 1.00 85.06 87 THR A O 1
ATOM 709 N N . ASN A 1 88 ? 16.568 7.825 -9.209 1.00 76.94 88 ASN A N 1
ATOM 710 C CA . ASN A 1 88 ? 16.077 6.574 -8.604 1.00 76.94 88 ASN A CA 1
ATOM 711 C C . ASN A 1 88 ? 15.952 6.697 -7.075 1.00 76.94 88 ASN A C 1
ATOM 713 O O . ASN A 1 88 ? 15.000 6.211 -6.466 1.00 76.94 88 ASN A O 1
ATOM 717 N N . ILE A 1 89 ? 16.853 7.474 -6.459 1.00 81.62 89 ILE A N 1
ATOM 718 C CA . ILE A 1 89 ? 16.836 7.798 -5.023 1.00 81.62 89 ILE A CA 1
ATOM 719 C C . ILE A 1 89 ? 15.538 8.502 -4.596 1.00 81.62 89 ILE A C 1
ATOM 721 O O . ILE A 1 89 ? 15.121 8.398 -3.440 1.00 81.62 89 ILE A O 1
ATOM 725 N N . PHE A 1 90 ? 14.855 9.190 -5.510 1.00 86.69 90 PHE A N 1
ATOM 726 C CA . PHE A 1 90 ? 13.558 9.781 -5.213 1.00 86.69 90 PHE A CA 1
ATOM 727 C C . PHE A 1 90 ? 12.555 8.725 -4.741 1.00 86.69 90 PHE A C 1
ATOM 729 O O . PHE A 1 90 ? 11.903 8.905 -3.716 1.00 86.69 90 PHE A O 1
ATOM 736 N N . PHE A 1 91 ? 12.472 7.590 -5.430 1.00 85.12 91 PHE A N 1
ATOM 737 C CA . PHE A 1 91 ? 11.529 6.530 -5.089 1.00 85.12 91 PHE A CA 1
ATOM 738 C C . PHE A 1 91 ? 11.923 5.774 -3.818 1.00 85.12 91 PHE A C 1
ATOM 740 O O . PHE A 1 91 ? 11.053 5.199 -3.184 1.00 85.12 91 PHE A O 1
ATOM 747 N N . LEU A 1 92 ? 13.176 5.854 -3.349 1.00 81.81 92 LEU A N 1
ATOM 748 C CA . LEU A 1 92 ? 13.566 5.377 -2.009 1.00 81.81 92 LEU A CA 1
ATOM 749 C C . LEU A 1 92 ? 12.944 6.205 -0.872 1.00 81.81 92 LEU A C 1
ATOM 751 O O . LEU A 1 92 ? 12.808 5.707 0.244 1.00 81.81 92 LEU A O 1
ATOM 755 N N . THR A 1 93 ? 12.634 7.479 -1.123 1.00 80.88 93 THR A N 1
ATOM 756 C CA . THR A 1 93 ? 12.241 8.466 -0.095 1.00 80.88 93 THR A CA 1
ATOM 757 C C . THR A 1 93 ? 10.850 9.054 -0.301 1.00 80.88 93 THR A C 1
ATOM 759 O O . THR A 1 93 ? 10.385 9.840 0.528 1.00 80.88 93 THR A O 1
ATOM 762 N N . ASN A 1 94 ? 10.209 8.724 -1.417 1.00 89.06 94 ASN A N 1
ATOM 763 C CA . ASN A 1 94 ? 8.937 9.284 -1.830 1.00 89.06 94 ASN A CA 1
ATOM 764 C C . ASN A 1 94 ? 8.017 8.192 -2.389 1.00 89.06 94 ASN A C 1
ATOM 766 O O . ASN A 1 94 ? 8.386 7.015 -2.419 1.00 89.06 94 ASN A O 1
ATOM 770 N N . TRP A 1 95 ? 6.797 8.566 -2.779 1.00 90.56 95 TRP A N 1
ATOM 771 C CA . TRP A 1 95 ? 5.697 7.619 -2.965 1.00 90.56 95 TRP A CA 1
ATOM 772 C C . TRP A 1 95 ? 5.507 6.766 -1.709 1.00 90.56 95 TRP A C 1
ATOM 774 O O . TRP A 1 95 ? 5.404 5.550 -1.764 1.00 90.56 95 TRP A O 1
ATOM 784 N N . GLU A 1 96 ? 5.530 7.409 -0.546 1.00 90.88 96 GLU A N 1
ATOM 785 C CA . GLU A 1 96 ? 5.365 6.724 0.734 1.00 90.88 96 GLU A CA 1
ATOM 786 C C . GLU A 1 96 ? 3.889 6.377 0.977 1.00 90.88 96 GLU A C 1
ATOM 788 O O . GLU A 1 96 ? 3.006 7.030 0.398 1.00 90.88 96 GLU A O 1
ATOM 793 N N . PRO A 1 97 ? 3.594 5.397 1.854 1.00 90.31 97 PRO A N 1
ATOM 794 C CA . PRO A 1 97 ? 2.230 5.100 2.264 1.00 90.31 97 PRO A CA 1
ATOM 795 C C . PRO A 1 97 ? 1.485 6.367 2.680 1.00 90.31 97 PRO A C 1
ATOM 797 O O . PRO A 1 97 ? 1.916 7.096 3.578 1.00 90.31 97 PRO A O 1
ATOM 800 N N . ASN A 1 98 ? 0.370 6.628 1.997 1.00 88.38 98 ASN A N 1
ATOM 801 C CA . ASN A 1 98 ? -0.519 7.754 2.268 1.00 88.38 98 ASN A CA 1
ATOM 802 C C . ASN A 1 98 ? -1.854 7.315 2.894 1.00 88.38 98 ASN A C 1
ATOM 804 O O . ASN A 1 98 ? -2.744 8.132 3.121 1.00 88.38 98 ASN A O 1
ATOM 808 N N . PHE A 1 99 ? -1.994 6.024 3.199 1.00 89.00 99 PHE A N 1
ATOM 809 C CA . PHE A 1 99 ? -3.133 5.436 3.890 1.00 89.00 99 PHE A CA 1
ATOM 810 C C . PHE A 1 99 ? -2.646 4.298 4.799 1.00 89.00 99 PHE A C 1
ATOM 812 O O . PHE A 1 99 ? -1.849 3.477 4.371 1.00 89.00 99 PHE A O 1
ATOM 819 N N . GLN A 1 100 ? -3.109 4.227 6.051 1.00 81.31 100 GLN A N 1
ATOM 820 C CA . GLN A 1 100 ? -2.636 3.229 7.029 1.00 81.31 100 GLN A CA 1
ATOM 821 C C . GLN A 1 100 ? -3.795 2.692 7.864 1.00 81.31 100 GLN A C 1
ATOM 823 O O . GLN A 1 100 ? -4.385 3.453 8.614 1.00 81.31 100 GLN A O 1
ATOM 828 N N . CYS A 1 101 ? -4.132 1.407 7.822 1.00 68.50 101 CYS A N 1
ATOM 829 C CA . CYS A 1 101 ? -5.194 0.901 8.701 1.00 68.50 101 CYS A CA 1
ATOM 830 C C . CYS A 1 101 ? -4.673 0.727 10.137 1.00 68.50 101 CYS A C 1
ATOM 832 O O . CYS A 1 101 ? -3.571 0.226 10.345 1.00 68.50 101 CYS A O 1
ATOM 834 N N . ARG A 1 102 ? -5.494 1.051 11.150 1.00 64.06 102 ARG A N 1
ATOM 835 C CA . ARG A 1 102 ? -5.155 0.773 12.562 1.00 64.06 102 ARG A CA 1
ATOM 836 C C . ARG A 1 102 ? -4.918 -0.722 12.825 1.00 64.06 102 ARG A C 1
ATOM 838 O O . ARG A 1 102 ? -4.203 -1.074 13.756 1.00 64.06 102 ARG A O 1
ATOM 845 N N . PHE A 1 103 ? -5.518 -1.583 12.006 1.00 58.09 103 PHE A N 1
ATOM 846 C CA . PHE A 1 103 ? -5.428 -3.040 12.090 1.00 58.09 103 PHE A CA 1
ATOM 847 C C . PHE A 1 103 ? -4.589 -3.642 10.950 1.00 58.09 103 PHE A C 1
ATOM 849 O O . PHE A 1 103 ? -4.819 -4.781 10.540 1.00 58.09 103 PHE A O 1
ATOM 856 N N . GLU A 1 104 ? -3.636 -2.887 10.393 1.00 62.06 104 GLU A N 1
ATOM 857 C CA . GLU A 1 104 ? -2.670 -3.436 9.437 1.00 62.06 104 GLU A CA 1
ATOM 858 C C . GLU A 1 104 ? -1.927 -4.628 10.064 1.00 62.06 104 GLU A C 1
ATOM 860 O O . GLU A 1 104 ? -1.301 -4.519 11.119 1.00 62.06 104 GLU A O 1
ATOM 865 N N . ARG A 1 105 ? -2.009 -5.790 9.410 1.00 57.34 105 ARG A N 1
ATOM 866 C CA . ARG A 1 105 ? -1.261 -6.995 9.772 1.00 57.34 105 ARG A CA 1
ATOM 867 C C . ARG A 1 105 ? -0.565 -7.516 8.526 1.00 57.34 105 ARG A C 1
ATOM 869 O O . ARG A 1 105 ? -1.229 -7.753 7.523 1.00 57.34 105 ARG A O 1
ATOM 876 N N . ARG A 1 106 ? 0.749 -7.741 8.614 1.00 62.19 106 ARG A N 1
ATOM 877 C CA . ARG A 1 106 ? 1.511 -8.420 7.560 1.00 62.19 106 ARG A CA 1
ATOM 878 C C . ARG A 1 106 ? 1.041 -9.870 7.439 1.00 62.19 106 ARG A C 1
ATOM 880 O O . ARG A 1 106 ? 0.973 -10.588 8.440 1.00 62.19 106 ARG A O 1
ATOM 887 N N . ILE A 1 107 ? 0.746 -10.286 6.213 1.00 63.28 107 ILE A N 1
ATOM 888 C CA . ILE A 1 107 ? 0.462 -11.673 5.845 1.00 63.28 107 ILE A CA 1
ATOM 889 C C . ILE A 1 107 ? 1.466 -12.057 4.761 1.00 63.28 107 ILE A C 1
ATOM 891 O O . ILE A 1 107 ? 1.550 -11.371 3.748 1.00 63.28 107 ILE A O 1
ATOM 895 N N . GLY A 1 108 ? 2.199 -13.148 4.971 1.00 66.75 108 GLY A N 1
ATOM 896 C CA . GLY A 1 108 ? 3.300 -13.554 4.095 1.00 66.75 108 GLY A CA 1
ATOM 897 C C . GLY A 1 108 ? 4.680 -13.182 4.642 1.00 66.75 108 GLY A C 1
ATOM 898 O O . GLY A 1 108 ? 4.805 -12.633 5.743 1.00 66.75 108 GLY A O 1
ATOM 899 N N . SER A 1 109 ? 5.705 -13.538 3.878 1.00 68.88 109 SER A N 1
ATOM 900 C CA . SER A 1 109 ? 7.119 -13.311 4.181 1.00 68.88 109 SER A CA 1
ATOM 901 C C . SER A 1 109 ? 7.532 -11.848 3.937 1.00 68.88 109 SER A C 1
ATOM 903 O O . SER A 1 109 ? 6.725 -10.986 3.587 1.00 68.88 109 SER A O 1
ATOM 905 N N . THR A 1 110 ? 8.799 -11.521 4.182 1.00 64.38 110 THR A N 1
ATOM 906 C CA . THR A 1 110 ? 9.401 -10.295 3.627 1.00 64.38 110 THR A CA 1
ATOM 907 C C . THR A 1 110 ? 9.491 -10.449 2.109 1.00 64.38 110 THR A C 1
ATOM 909 O O . THR A 1 110 ? 9.895 -11.523 1.667 1.00 64.38 110 THR A O 1
ATOM 912 N N . GLY A 1 111 ? 9.152 -9.416 1.332 1.00 64.50 111 GLY A N 1
ATOM 913 C CA . GLY A 1 111 ? 9.132 -9.531 -0.133 1.00 64.50 111 GLY A CA 1
ATOM 914 C C . GLY A 1 111 ? 7.817 -10.090 -0.701 1.00 64.50 111 GLY A C 1
ATOM 915 O O . GLY A 1 111 ? 7.796 -10.596 -1.813 1.00 64.50 111 GLY A O 1
ATOM 916 N N . ASP A 1 112 ? 6.739 -10.101 0.090 1.00 64.75 112 ASP A N 1
ATOM 917 C CA . ASP A 1 112 ? 5.407 -10.530 -0.359 1.00 64.75 112 ASP A CA 1
ATOM 918 C C . ASP A 1 112 ? 4.459 -9.342 -0.612 1.00 64.75 112 ASP A C 1
ATOM 920 O O . ASP A 1 112 ? 3.320 -9.526 -1.061 1.00 64.75 112 ASP A O 1
ATOM 924 N N . GLY A 1 113 ? 4.898 -8.134 -0.268 1.00 62.44 113 GLY A N 1
ATOM 925 C CA . GLY A 1 113 ? 4.091 -6.942 -0.116 1.00 62.44 113 GLY A CA 1
ATOM 926 C C . GLY A 1 113 ? 3.182 -7.010 1.112 1.00 62.44 113 GLY A C 1
ATOM 927 O O . GLY A 1 113 ? 2.783 -8.070 1.606 1.00 62.44 113 GLY A O 1
ATOM 928 N N . GLY A 1 114 ? 2.790 -5.842 1.621 1.00 65.81 114 GLY A N 1
ATOM 929 C CA . GLY A 1 114 ? 1.771 -5.729 2.663 1.00 65.81 114 GLY A CA 1
ATOM 930 C C . GLY A 1 114 ? 0.402 -6.224 2.178 1.00 65.81 114 GLY A C 1
ATOM 931 O O . GLY A 1 114 ? -0.408 -5.446 1.675 1.00 65.81 114 GLY A O 1
ATOM 932 N N . LYS A 1 115 ? 0.119 -7.522 2.336 1.00 69.44 115 LYS A N 1
ATOM 933 C CA . LYS A 1 115 ? -1.196 -8.120 2.054 1.00 69.44 115 LYS A CA 1
ATOM 934 C C . LYS A 1 115 ? -2.150 -7.818 3.199 1.00 69.44 115 LYS A C 1
ATOM 936 O O . LYS A 1 115 ? -1.821 -8.071 4.359 1.00 69.44 115 LYS A O 1
ATOM 941 N N . TRP A 1 116 ? -3.351 -7.341 2.880 1.00 67.75 116 TRP A N 1
ATOM 942 C CA . TRP A 1 116 ? -4.371 -7.105 3.895 1.00 67.75 116 TRP A CA 1
ATOM 943 C C . TRP A 1 116 ? -5.612 -7.943 3.616 1.00 67.75 116 TRP A C 1
ATOM 945 O O . TRP A 1 116 ? -6.343 -7.713 2.658 1.00 67.75 116 TRP A O 1
ATOM 955 N N . ARG A 1 117 ? -5.842 -8.947 4.466 1.00 66.31 117 ARG A N 1
ATOM 956 C CA . ARG A 1 117 ? -6.989 -9.849 4.364 1.00 66.31 117 ARG A CA 1
ATOM 957 C C . ARG A 1 117 ? -8.032 -9.438 5.392 1.00 66.31 117 ARG A C 1
ATOM 959 O O . ARG A 1 117 ? -7.863 -9.715 6.577 1.00 66.31 117 ARG A O 1
ATOM 966 N N . LEU A 1 118 ? -9.101 -8.791 4.935 1.00 58.69 118 LEU A N 1
ATOM 967 C CA . LEU A 1 118 ? -10.246 -8.489 5.795 1.00 58.69 118 LEU A CA 1
ATOM 968 C C . LEU A 1 118 ? -11.261 -9.614 5.878 1.00 58.69 118 LEU A C 1
ATOM 970 O O . LEU A 1 118 ? -11.955 -9.727 6.885 1.00 58.69 118 LEU A O 1
ATOM 974 N N . LEU A 1 119 ? -11.379 -10.416 4.821 1.00 57.78 119 LEU A N 1
ATOM 975 C CA . LEU A 1 119 ? -12.471 -11.364 4.694 1.00 57.78 119 LEU A CA 1
ATOM 976 C C . LEU A 1 119 ? -11.942 -12.804 4.697 1.00 57.78 119 LEU A C 1
ATOM 978 O O . LEU A 1 119 ? -10.902 -13.104 4.094 1.00 57.78 119 LEU A O 1
ATOM 982 N N . PRO A 1 120 ? -12.661 -13.736 5.346 1.00 61.34 120 PRO A N 1
ATOM 983 C CA . PRO A 1 120 ? -12.332 -15.157 5.284 1.00 61.34 120 PRO A CA 1
ATOM 984 C C . PRO A 1 120 ? -12.336 -15.689 3.840 1.00 61.34 120 PRO A C 1
ATOM 986 O O . PRO A 1 120 ? -11.630 -16.655 3.571 1.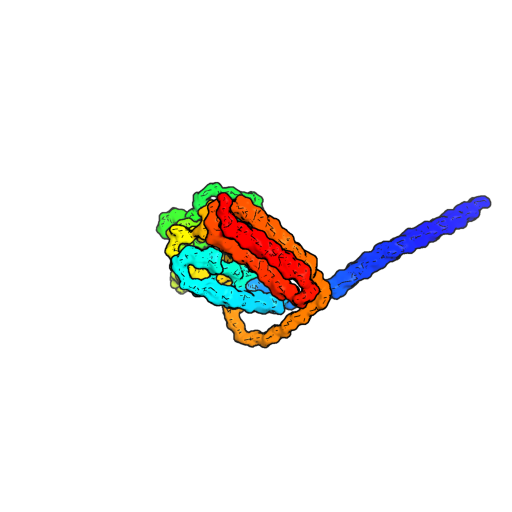00 61.34 120 PRO A O 1
ATOM 989 N N . ASN A 1 121 ? -13.006 -14.999 2.909 1.00 75.44 121 ASN A N 1
ATOM 990 C CA . ASN A 1 121 ? -13.172 -15.400 1.510 1.00 75.44 121 ASN A CA 1
ATOM 991 C C . ASN A 1 121 ? -12.434 -14.496 0.501 1.00 75.44 121 ASN A C 1
ATOM 993 O O . ASN A 1 121 ? -12.859 -14.432 -0.645 1.00 75.44 121 ASN A O 1
ATOM 997 N N . CYS A 1 122 ? -11.379 -13.774 0.908 1.00 83.62 122 CYS A N 1
ATOM 998 C CA . CYS A 1 122 ? -10.595 -12.978 -0.044 1.00 83.62 122 CYS A CA 1
ATOM 999 C C . CYS A 1 122 ? -9.956 -13.869 -1.119 1.00 83.62 122 CYS A C 1
ATOM 1001 O O . CYS A 1 122 ? -9.199 -14.784 -0.789 1.00 83.62 122 CYS A O 1
ATOM 1003 N N . GLU A 1 123 ? -10.204 -13.552 -2.386 1.00 90.62 123 GLU A N 1
ATOM 1004 C CA . GLU A 1 123 ? -9.572 -14.193 -3.534 1.00 90.62 123 GLU A CA 1
ATOM 1005 C C . GLU A 1 123 ? -8.310 -13.435 -3.947 1.00 90.62 123 GLU A C 1
ATOM 1007 O O . GLU A 1 123 ? -8.329 -12.243 -4.267 1.00 90.62 123 GLU A O 1
ATOM 1012 N N . ILE A 1 124 ? -7.192 -14.151 -3.930 1.00 92.12 124 ILE A N 1
ATOM 1013 C CA . ILE A 1 124 ? -5.882 -13.604 -4.253 1.00 92.12 124 ILE A CA 1
ATOM 1014 C C . ILE A 1 124 ? -5.418 -14.246 -5.554 1.00 92.12 124 ILE A C 1
ATOM 1016 O O . ILE A 1 124 ? -5.338 -15.473 -5.654 1.00 92.12 124 ILE A O 1
ATOM 1020 N N . HIS A 1 125 ? -5.081 -13.416 -6.531 1.00 94.50 125 HIS A N 1
ATOM 1021 C CA . HIS A 1 125 ? -4.463 -13.855 -7.772 1.00 94.50 125 HIS A CA 1
ATOM 1022 C C . HIS A 1 125 ? -3.078 -13.237 -7.907 1.00 94.50 125 HIS A C 1
ATOM 1024 O O . HIS A 1 125 ? -2.932 -12.017 -7.810 1.00 94.50 125 HIS A O 1
ATOM 1030 N N . THR A 1 126 ? -2.085 -14.089 -8.139 1.00 93.50 126 THR A N 1
ATOM 1031 C CA . THR A 1 126 ? -0.697 -13.686 -8.380 1.00 93.50 126 THR A CA 1
ATOM 1032 C C . THR A 1 126 ? -0.336 -14.020 -9.818 1.00 93.50 126 THR A C 1
ATOM 1034 O O . THR A 1 126 ? -0.544 -15.156 -10.240 1.00 93.50 126 THR A O 1
ATOM 1037 N N . PHE A 1 127 ? 0.192 -13.043 -10.549 1.00 92.94 127 PHE A N 1
ATOM 1038 C CA . PHE A 1 127 ? 0.581 -13.163 -11.952 1.00 92.94 127 PHE A CA 1
ATOM 1039 C C . PHE A 1 127 ? 2.069 -12.878 -12.089 1.00 92.94 127 PHE A C 1
ATOM 1041 O O . PHE A 1 127 ? 2.523 -11.805 -11.694 1.00 92.94 127 PHE A O 1
ATOM 1048 N N . ASP A 1 128 ? 2.798 -13.849 -12.619 1.00 90.06 128 ASP A N 1
ATOM 1049 C CA . ASP A 1 128 ? 4.252 -13.811 -12.758 1.00 90.06 128 ASP A CA 1
ATOM 1050 C C . ASP A 1 128 ? 4.643 -14.880 -13.801 1.00 90.06 128 ASP A C 1
ATOM 1052 O O . ASP A 1 128 ? 4.093 -15.984 -13.756 1.00 90.06 128 ASP A O 1
ATOM 1056 N N . PRO A 1 129 ? 5.514 -14.584 -14.782 1.00 89.12 129 PRO A N 1
ATOM 1057 C CA . PRO A 1 129 ? 5.925 -15.551 -15.806 1.00 89.12 129 PRO A CA 1
ATOM 1058 C C . PRO A 1 129 ? 6.843 -16.670 -15.277 1.00 89.12 129 PRO A C 1
ATOM 1060 O O . PRO A 1 129 ? 7.037 -17.688 -15.953 1.00 89.12 129 PRO A O 1
ATOM 1063 N N . GLY A 1 130 ? 7.424 -16.481 -14.095 1.00 88.38 130 GLY A N 1
ATOM 1064 C CA . GLY A 1 130 ? 8.308 -17.410 -13.418 1.00 88.38 130 GLY A CA 1
ATOM 1065 C C . GLY A 1 130 ? 7.615 -18.674 -12.911 1.00 88.38 130 GLY A C 1
ATOM 1066 O O . GLY A 1 130 ? 6.493 -19.024 -13.272 1.00 88.38 130 GLY A O 1
ATOM 1067 N N . VAL A 1 131 ? 8.337 -19.416 -12.072 1.00 83.19 131 VAL A N 1
ATOM 1068 C CA . VAL A 1 131 ? 7.837 -20.652 -11.462 1.00 83.19 131 VAL A CA 1
ATOM 1069 C C . VAL A 1 131 ? 7.772 -20.440 -9.961 1.00 83.19 131 VAL A C 1
ATOM 1071 O O . VAL A 1 131 ? 8.708 -20.757 -9.228 1.00 83.19 131 VAL A O 1
ATOM 1074 N N . TYR A 1 132 ? 6.655 -19.887 -9.500 1.00 83.50 132 TYR A N 1
ATOM 1075 C CA . TYR A 1 132 ? 6.367 -19.745 -8.079 1.00 83.50 132 TYR A CA 1
ATOM 1076 C C . TYR A 1 132 ? 5.165 -20.601 -7.675 1.00 83.50 132 TYR A C 1
ATOM 1078 O O . TYR A 1 132 ? 4.250 -20.859 -8.455 1.00 83.50 132 TYR A O 1
ATOM 1086 N N . GLN A 1 133 ? 5.165 -21.059 -6.424 1.00 82.31 133 GLN A N 1
ATOM 1087 C CA . GLN A 1 133 ? 4.046 -21.794 -5.850 1.00 82.31 133 GLN A CA 1
ATOM 1088 C C . GLN A 1 133 ? 3.433 -20.985 -4.723 1.00 82.31 133 GLN A C 1
ATOM 1090 O O . GLN A 1 133 ? 4.031 -20.792 -3.665 1.00 82.31 133 GLN A O 1
ATOM 1095 N N . CYS A 1 134 ? 2.199 -20.547 -4.938 1.00 84.00 134 CYS A N 1
ATOM 1096 C CA . CYS A 1 134 ? 1.418 -20.002 -3.849 1.00 84.00 134 CYS A CA 1
ATOM 1097 C C . CYS A 1 134 ? 0.983 -21.110 -2.883 1.00 84.00 134 CYS A C 1
ATOM 1099 O O . CYS A 1 134 ? 0.619 -22.198 -3.340 1.00 84.00 134 CYS A O 1
ATOM 1101 N N . PRO A 1 135 ? 0.941 -20.849 -1.563 1.00 84.69 135 PRO A N 1
ATOM 1102 C CA . PRO A 1 135 ? 0.328 -21.778 -0.630 1.00 84.69 135 PRO A CA 1
ATOM 1103 C C . PRO A 1 135 ? -1.107 -22.144 -1.038 1.00 84.69 135 PRO A C 1
ATOM 1105 O O . PRO A 1 135 ? -1.937 -21.277 -1.339 1.00 84.69 135 PRO A O 1
ATOM 1108 N N . VAL A 1 136 ? -1.401 -23.445 -1.008 1.00 84.62 136 VAL A N 1
ATOM 1109 C CA . VAL A 1 136 ? -2.716 -23.997 -1.354 1.00 84.62 136 VAL A CA 1
ATOM 1110 C C . VAL A 1 136 ? -3.794 -23.372 -0.464 1.00 84.62 136 VAL A C 1
ATOM 1112 O O . VAL A 1 136 ? -3.596 -23.202 0.739 1.00 84.62 136 VAL A O 1
ATOM 1115 N N . ASN A 1 137 ? -4.945 -23.036 -1.053 1.00 85.62 137 ASN A N 1
ATOM 1116 C CA . ASN A 1 137 ? -6.080 -22.376 -0.388 1.00 85.62 137 ASN A CA 1
ATOM 1117 C C . ASN A 1 137 ? -5.801 -20.953 0.135 1.00 85.62 137 ASN A C 1
ATOM 1119 O O . ASN A 1 137 ? -6.605 -20.419 0.902 1.00 85.62 137 ASN A O 1
ATOM 1123 N N . ILE A 1 138 ? -4.684 -20.328 -0.257 1.00 85.56 138 ILE A N 1
ATOM 1124 C CA . ILE A 1 138 ? -4.399 -18.921 0.063 1.00 85.56 138 ILE A CA 1
ATOM 1125 C C . ILE A 1 138 ? -4.504 -18.046 -1.182 1.00 85.56 138 ILE A C 1
ATOM 1127 O O . ILE A 1 138 ? -5.154 -17.004 -1.130 1.00 85.56 138 ILE A O 1
ATOM 1131 N N . CYS A 1 139 ? -3.883 -18.452 -2.290 1.00 91.06 139 CYS A N 1
ATOM 1132 C CA . CYS A 1 139 ? -4.000 -17.740 -3.556 1.00 91.06 139 CYS A CA 1
ATOM 1133 C C . CYS A 1 139 ? -3.916 -18.672 -4.761 1.00 91.06 139 CYS A C 1
ATOM 1135 O O . CYS A 1 139 ? -3.497 -19.825 -4.653 1.00 91.06 139 CYS A O 1
ATOM 1137 N N . THR A 1 140 ? -4.324 -18.153 -5.913 1.00 93.56 140 THR A N 1
ATOM 1138 C CA . THR A 1 140 ? -4.165 -18.811 -7.207 1.00 93.56 140 THR A CA 1
ATOM 1139 C C . THR A 1 140 ? -3.013 -18.149 -7.947 1.00 93.56 140 THR A C 1
ATOM 1141 O O . THR A 1 140 ? -3.043 -16.941 -8.192 1.00 93.56 140 THR A O 1
ATOM 1144 N N . TYR A 1 141 ? -2.000 -18.941 -8.281 1.00 94.31 141 TYR A N 1
ATOM 1145 C CA . TYR A 1 141 ? -0.869 -18.498 -9.084 1.00 94.31 141 TYR A CA 1
ATOM 1146 C C . TYR A 1 141 ? -1.155 -18.713 -10.570 1.00 94.31 141 TYR A C 1
ATOM 1148 O O . TYR A 1 141 ? -1.656 -19.770 -10.955 1.00 94.31 141 TYR A O 1
ATOM 1156 N N . HIS A 1 142 ? -0.819 -17.720 -11.385 1.00 94.25 142 HIS A N 1
ATOM 1157 C CA . HIS A 1 142 ? -1.002 -17.730 -12.829 1.00 94.25 142 HIS A CA 1
ATOM 1158 C C . HIS A 1 142 ? 0.337 -17.463 -13.497 1.00 94.25 142 HIS A C 1
ATOM 1160 O O . HIS A 1 142 ? 0.855 -16.349 -13.422 1.00 94.25 142 HIS A O 1
ATOM 1166 N N . GLN A 1 143 ? 0.859 -18.475 -14.185 1.00 94.06 143 GLN A N 1
ATOM 1167 C CA . GLN A 1 143 ? 2.085 -18.344 -14.960 1.00 94.06 143 GLN A CA 1
ATOM 1168 C C . GLN A 1 143 ? 1.791 -17.673 -16.305 1.00 94.06 143 GLN A C 1
ATOM 1170 O O . GLN A 1 143 ? 1.603 -18.339 -17.323 1.00 94.06 143 GLN A O 1
ATOM 1175 N N . VAL A 1 144 ? 1.645 -16.350 -16.291 1.00 92.19 144 VAL A N 1
ATOM 1176 C CA . VAL A 1 144 ? 1.281 -15.559 -17.471 1.00 92.19 144 VAL A CA 1
ATOM 1177 C C . VAL A 1 144 ? 2.020 -14.229 -17.474 1.00 92.19 144 VAL A C 1
ATOM 1179 O O . VAL A 1 144 ? 2.153 -13.577 -16.442 1.00 92.19 144 VAL A O 1
ATOM 1182 N N . THR A 1 145 ? 2.440 -13.797 -18.658 1.00 92.00 145 THR A N 1
ATOM 1183 C CA . THR A 1 145 ? 2.935 -12.437 -18.885 1.00 92.00 145 THR A CA 1
ATOM 1184 C C . THR A 1 145 ? 1.750 -11.484 -19.024 1.00 92.00 145 THR A C 1
ATOM 1186 O O . THR A 1 145 ? 0.756 -11.817 -19.675 1.00 92.00 145 THR A O 1
ATOM 1189 N N . LEU A 1 146 ? 1.828 -10.293 -18.429 1.00 92.38 146 LEU A N 1
ATOM 1190 C CA . LEU A 1 146 ? 0.770 -9.287 -18.531 1.00 92.38 146 LEU A CA 1
ATOM 1191 C C . LEU A 1 146 ? 1.145 -8.170 -19.506 1.00 92.38 146 LEU A C 1
ATOM 1193 O O . LEU A 1 146 ? 2.305 -7.790 -19.613 1.00 92.38 146 LEU A O 1
ATOM 1197 N N . GLY A 1 147 ? 0.156 -7.630 -20.217 1.00 90.94 147 GLY A N 1
ATOM 1198 C CA . GLY A 1 147 ? 0.394 -6.620 -21.250 1.00 90.94 147 GLY A CA 1
ATOM 1199 C C . GLY A 1 147 ? -0.889 -6.146 -21.925 1.00 90.94 147 GLY A C 1
ATOM 1200 O O . GLY A 1 147 ? -1.963 -6.156 -21.317 1.00 90.94 147 GLY A O 1
ATOM 1201 N N . SER A 1 148 ? -0.794 -5.712 -23.185 1.00 88.06 148 SER A N 1
ATOM 1202 C CA . SER A 1 148 ? -1.963 -5.249 -23.946 1.00 88.06 148 SER A CA 1
ATOM 1203 C C . SER A 1 148 ? -2.840 -6.392 -24.463 1.00 88.06 148 SER A C 1
ATOM 1205 O O . SER A 1 148 ? -4.026 -6.173 -24.707 1.00 88.06 148 SER A O 1
ATOM 1207 N N . GLY A 1 149 ? -2.289 -7.605 -24.585 1.00 88.44 149 GLY A N 1
ATOM 1208 C CA . GLY A 1 149 ? -2.957 -8.750 -25.204 1.00 88.44 149 GLY A CA 1
ATOM 1209 C C . GLY A 1 149 ? -2.885 -8.787 -26.733 1.00 88.44 149 GLY A C 1
ATOM 1210 O O . GLY A 1 149 ? -3.459 -9.691 -27.333 1.00 88.44 149 GLY A O 1
ATOM 1211 N N . ASP A 1 150 ? -2.194 -7.837 -27.373 1.00 87.69 150 ASP A N 1
ATOM 1212 C CA . ASP A 1 150 ? -2.102 -7.758 -28.842 1.00 87.69 150 ASP A CA 1
ATOM 1213 C C . ASP A 1 150 ? -1.007 -8.669 -29.434 1.00 87.69 150 ASP A C 1
ATOM 1215 O O . ASP A 1 150 ? -0.996 -8.938 -30.633 1.00 87.69 150 ASP A O 1
ATOM 1219 N N . ASP A 1 151 ? -0.072 -9.140 -28.607 1.00 86.56 151 ASP A N 1
ATOM 1220 C CA . ASP A 1 151 ? 1.125 -9.889 -29.010 1.00 86.56 151 ASP A CA 1
ATOM 1221 C C . ASP A 1 151 ? 0.953 -11.419 -28.957 1.00 86.56 151 ASP A C 1
ATOM 1223 O O . ASP A 1 151 ? 1.912 -12.151 -29.189 1.00 86.56 151 ASP A O 1
ATOM 1227 N N . ASN A 1 152 ? -0.258 -11.915 -28.665 1.00 87.19 152 ASN A N 1
ATOM 1228 C CA . ASN A 1 152 ? -0.587 -13.331 -28.415 1.00 87.19 152 ASN A CA 1
ATOM 1229 C C . ASN A 1 152 ? 0.199 -14.003 -27.268 1.00 87.19 152 ASN A C 1
ATOM 1231 O O . ASN A 1 152 ? -0.001 -15.191 -27.016 1.00 87.19 152 ASN A O 1
ATOM 1235 N N . ILE A 1 153 ? 1.077 -13.273 -26.577 1.00 89.56 153 ILE A N 1
ATOM 1236 C CA . ILE A 1 153 ? 1.936 -13.783 -25.501 1.00 89.56 153 ILE A CA 1
ATOM 1237 C C . ILE A 1 153 ? 1.426 -13.261 -24.159 1.00 89.56 153 ILE A C 1
ATOM 1239 O O . ILE A 1 153 ? 1.279 -14.017 -23.198 1.00 89.56 153 ILE A O 1
ATOM 1243 N N . SER A 1 154 ? 1.133 -11.966 -24.101 1.00 92.00 154 SER A N 1
ATOM 1244 C CA . SER A 1 154 ? 0.656 -11.286 -22.910 1.00 92.00 154 SER A CA 1
ATOM 1245 C C . SER A 1 154 ? -0.862 -11.393 -22.761 1.00 92.00 154 SER A C 1
ATOM 1247 O O . SER A 1 154 ? -1.607 -11.529 -23.732 1.00 92.00 154 SER A O 1
ATOM 1249 N N . LYS A 1 155 ? -1.351 -11.307 -21.522 1.00 92.25 155 LYS A N 1
ATOM 1250 C CA . LYS A 1 155 ? -2.782 -11.177 -21.230 1.00 92.25 155 LYS A CA 1
ATOM 1251 C C . LYS A 1 155 ? -3.115 -9.768 -20.766 1.00 92.25 155 LYS A C 1
ATOM 1253 O O . LYS A 1 155 ? -2.472 -9.222 -19.868 1.00 92.25 155 LYS A O 1
ATOM 1258 N N . SER A 1 156 ? -4.180 -9.211 -21.337 1.00 90.88 156 SER A N 1
ATOM 1259 C CA . SER A 1 156 ? -4.790 -7.981 -20.835 1.00 90.88 156 SER A CA 1
ATOM 1260 C C . SER A 1 156 ? -5.650 -8.255 -19.601 1.00 90.88 156 SER A C 1
ATOM 1262 O O . SER A 1 156 ? -6.104 -9.378 -19.364 1.00 90.88 156 SER A O 1
ATOM 1264 N N . LEU A 1 157 ? -5.959 -7.210 -18.829 1.00 88.94 157 LEU A N 1
ATOM 1265 C CA . LEU A 1 157 ? -6.871 -7.338 -17.689 1.00 88.94 157 LEU A CA 1
ATOM 1266 C C . LEU A 1 157 ? -8.277 -7.787 -18.122 1.00 88.94 157 LEU A C 1
ATOM 1268 O O . LEU A 1 157 ? -8.967 -8.485 -17.381 1.00 88.94 157 LEU A O 1
ATOM 1272 N N . GLU A 1 158 ? -8.720 -7.407 -19.321 1.00 88.56 158 GLU A N 1
ATOM 1273 C CA . GLU A 1 158 ? -10.008 -7.853 -19.855 1.00 88.56 158 GLU A CA 1
ATOM 1274 C C . GLU A 1 158 ? -10.008 -9.361 -20.126 1.00 88.56 158 GLU A C 1
ATOM 1276 O O . GLU A 1 158 ? -10.944 -10.053 -19.727 1.00 88.56 158 GLU A O 1
ATOM 1281 N N . MET A 1 159 ? -8.936 -9.888 -20.723 1.00 91.69 159 MET A N 1
ATOM 1282 C CA . MET A 1 159 ? -8.773 -11.332 -20.913 1.00 91.69 159 MET A CA 1
ATOM 1283 C C . MET A 1 159 ? -8.758 -12.056 -19.567 1.00 91.69 159 MET A C 1
ATOM 1285 O O . MET A 1 159 ? -9.545 -12.975 -19.369 1.00 91.69 159 MET A O 1
ATOM 1289 N N . LEU A 1 160 ? -7.967 -11.578 -18.599 1.00 92.44 160 LEU A N 1
ATOM 1290 C CA . LEU A 1 160 ? -7.911 -12.171 -17.259 1.00 92.44 160 LEU A CA 1
ATOM 1291 C C . LEU A 1 160 ? -9.262 -12.160 -16.542 1.00 92.44 160 LEU A C 1
ATOM 1293 O O . LEU A 1 160 ? -9.667 -13.158 -15.955 1.00 92.44 160 LEU A O 1
ATOM 1297 N N . THR A 1 161 ? -9.986 -11.042 -16.581 1.00 90.31 161 THR A N 1
ATOM 1298 C CA . THR A 1 161 ? -11.302 -10.959 -15.929 1.00 90.31 161 THR A CA 1
ATOM 1299 C C . THR A 1 161 ? -12.337 -11.866 -16.591 1.00 90.31 161 THR A C 1
ATOM 1301 O O . THR A 1 161 ? -13.234 -12.350 -15.901 1.00 90.31 161 THR A O 1
ATOM 1304 N N . ASN A 1 162 ? -12.224 -12.138 -17.893 1.00 91.69 162 ASN A N 1
ATOM 1305 C CA . ASN A 1 162 ? -13.049 -13.142 -18.562 1.00 91.69 162 ASN A CA 1
ATOM 1306 C C . ASN A 1 162 ? -12.625 -14.567 -18.160 1.00 91.69 162 ASN A C 1
ATOM 1308 O O . ASN A 1 162 ? -13.476 -15.326 -17.697 1.00 91.69 162 ASN A O 1
ATOM 1312 N N . ASP A 1 163 ? -11.333 -14.894 -18.258 1.00 93.94 163 ASP A N 1
ATOM 1313 C CA . ASP A 1 163 ? -10.770 -16.222 -17.961 1.00 93.94 163 ASP A CA 1
ATOM 1314 C C . ASP A 1 163 ? -11.059 -16.670 -16.523 1.00 93.94 163 ASP A C 1
ATOM 1316 O O . ASP A 1 163 ? -11.400 -17.823 -16.270 1.00 93.94 163 ASP A O 1
ATOM 1320 N N . LEU A 1 164 ? -10.969 -15.738 -15.573 1.00 93.69 164 LEU A N 1
ATOM 1321 C CA . LEU A 1 164 ? -11.184 -15.998 -14.149 1.00 93.69 164 LEU A CA 1
ATOM 1322 C C . LEU A 1 164 ? -12.657 -15.848 -13.725 1.00 93.69 164 LEU A C 1
ATOM 1324 O O . LEU A 1 164 ? -12.981 -15.947 -12.541 1.00 93.69 164 LEU A O 1
ATOM 1328 N N . ASN A 1 165 ? -13.566 -15.581 -14.670 1.00 93.00 165 ASN A N 1
ATOM 1329 C CA . ASN A 1 165 ? -14.985 -15.326 -14.406 1.00 93.00 165 ASN A CA 1
ATOM 1330 C C . ASN A 1 165 ? -15.224 -14.177 -13.392 1.00 93.00 165 ASN A C 1
ATOM 1332 O O . ASN A 1 165 ? -16.093 -14.230 -12.516 1.00 93.00 165 ASN A O 1
ATOM 1336 N N . HIS A 1 166 ? -14.450 -13.100 -13.537 1.00 92.38 166 HIS A N 1
ATOM 1337 C CA . HIS A 1 166 ? -14.535 -11.843 -12.779 1.00 92.38 166 HIS A CA 1
ATOM 1338 C C . HIS A 1 166 ? -15.222 -10.719 -13.566 1.00 92.38 166 HIS A C 1
ATOM 1340 O O . HIS A 1 166 ? -15.076 -9.535 -13.284 1.00 92.38 166 HIS A O 1
ATOM 1346 N N . THR A 1 167 ? -16.035 -11.058 -14.565 1.00 88.88 167 THR A N 1
ATOM 1347 C CA . THR A 1 167 ? -16.744 -10.052 -15.379 1.00 88.88 167 THR A CA 1
ATOM 1348 C C . THR A 1 167 ? -17.850 -9.304 -14.630 1.00 88.88 167 THR A C 1
ATOM 1350 O O . THR A 1 167 ? -18.309 -8.259 -15.094 1.00 88.88 167 THR A O 1
ATOM 1353 N N . LYS A 1 168 ? -18.307 -9.856 -13.499 1.00 88.19 168 LYS A N 1
ATOM 1354 C CA . LYS A 1 168 ? -19.430 -9.354 -12.689 1.00 88.19 168 LYS A CA 1
ATOM 1355 C C . LYS A 1 168 ? -19.092 -9.197 -11.202 1.00 88.19 168 LYS A C 1
ATOM 1357 O O . LYS A 1 168 ? -19.973 -8.843 -10.424 1.00 88.19 168 LYS A O 1
ATOM 1362 N N . ARG A 1 169 ? -17.854 -9.478 -10.801 1.00 88.38 169 ARG A N 1
ATOM 1363 C CA . ARG A 1 169 ? -17.392 -9.437 -9.406 1.00 88.38 169 ARG A CA 1
ATOM 1364 C C . ARG A 1 169 ? -15.950 -8.952 -9.360 1.00 88.38 169 ARG A C 1
ATOM 1366 O O . ARG A 1 169 ? -15.243 -9.108 -10.344 1.00 88.38 169 ARG A O 1
ATOM 1373 N N . GLU A 1 170 ? -15.559 -8.333 -8.255 1.00 89.31 170 GLU A N 1
ATOM 1374 C CA . GLU A 1 170 ? -14.229 -7.744 -8.082 1.00 89.31 170 GLU A CA 1
ATOM 1375 C C . GLU A 1 170 ? -13.195 -8.801 -7.680 1.00 89.31 170 GLU A C 1
ATOM 1377 O O . GLU A 1 170 ? -13.509 -9.729 -6.938 1.00 89.31 170 GLU A O 1
ATOM 1382 N N . ILE A 1 171 ? -11.962 -8.636 -8.168 1.00 91.44 171 ILE A N 1
ATOM 1383 C CA . ILE A 1 171 ? -10.792 -9.343 -7.637 1.00 91.44 171 ILE A CA 1
ATOM 1384 C C . ILE A 1 171 ? -10.405 -8.647 -6.331 1.00 91.44 171 ILE A C 1
ATOM 1386 O O . ILE A 1 171 ? -10.185 -7.432 -6.337 1.00 91.44 171 ILE A O 1
ATOM 1390 N N . ASP A 1 172 ? -10.289 -9.390 -5.229 1.00 91.75 172 ASP A N 1
ATOM 1391 C CA . ASP A 1 172 ? -9.929 -8.788 -3.943 1.00 91.75 172 ASP A CA 1
ATOM 1392 C C . ASP A 1 172 ? -8.467 -8.340 -3.935 1.00 91.75 172 ASP A C 1
ATOM 1394 O O . ASP A 1 172 ? -8.173 -7.186 -3.621 1.00 91.75 172 ASP A O 1
ATOM 1398 N N . ILE A 1 173 ? -7.547 -9.232 -4.314 1.00 92.69 173 ILE A N 1
ATOM 1399 C CA . ILE A 1 173 ? -6.110 -8.952 -4.311 1.00 92.69 173 ILE A CA 1
ATOM 1400 C C . ILE A 1 173 ? -5.484 -9.389 -5.636 1.00 92.69 173 ILE A C 1
ATOM 1402 O O . ILE A 1 173 ? -5.505 -10.566 -5.994 1.00 92.69 173 ILE A O 1
ATOM 1406 N N . PHE A 1 174 ? -4.899 -8.427 -6.345 1.00 94.31 174 PHE A N 1
ATOM 1407 C CA . PHE A 1 174 ? -4.241 -8.610 -7.636 1.00 94.31 174 PHE A CA 1
ATOM 1408 C C . PHE A 1 174 ? -2.742 -8.330 -7.485 1.00 94.31 174 PHE A C 1
ATOM 1410 O O . PHE A 1 174 ? -2.347 -7.165 -7.426 1.00 94.31 174 PHE A O 1
ATOM 1417 N N . LYS A 1 175 ? -1.920 -9.381 -7.350 1.00 93.38 175 LYS A N 1
ATOM 1418 C CA . LYS A 1 175 ? -0.455 -9.271 -7.229 1.00 93.38 175 LYS A CA 1
ATOM 1419 C C . LYS A 1 175 ? 0.220 -9.475 -8.585 1.00 93.38 175 LYS A C 1
ATOM 1421 O O . LYS A 1 175 ? -0.084 -10.444 -9.275 1.00 93.38 175 LYS A O 1
ATOM 1426 N N . ILE A 1 176 ? 1.145 -8.585 -8.923 1.00 91.94 176 ILE A N 1
ATOM 1427 C CA . ILE A 1 176 ? 1.922 -8.582 -10.166 1.00 91.94 176 ILE A CA 1
ATOM 1428 C C . ILE A 1 176 ? 3.402 -8.391 -9.823 1.00 91.94 176 ILE A C 1
ATOM 1430 O O . ILE A 1 176 ? 3.713 -7.644 -8.897 1.00 91.94 176 ILE A O 1
ATOM 1434 N N . ASP A 1 177 ? 4.303 -9.025 -10.559 1.00 84.19 177 ASP A N 1
ATOM 1435 C CA . ASP A 1 177 ? 5.704 -8.595 -10.634 1.00 84.19 177 ASP A CA 1
ATOM 1436 C C . ASP A 1 177 ? 5.894 -7.767 -11.916 1.00 84.19 177 ASP A C 1
ATOM 1438 O O . ASP A 1 177 ? 5.473 -8.217 -12.982 1.00 84.19 177 ASP A O 1
ATOM 1442 N N . ILE A 1 178 ? 6.380 -6.521 -11.821 1.00 82.44 178 ILE A N 1
ATOM 1443 C CA . ILE A 1 178 ? 6.510 -5.631 -12.991 1.00 82.44 178 ILE A CA 1
ATOM 1444 C C . ILE A 1 178 ? 7.955 -5.649 -13.479 1.00 82.44 178 ILE A C 1
ATOM 1446 O O . ILE A 1 178 ? 8.800 -4.899 -12.988 1.00 82.44 178 ILE A O 1
ATOM 1450 N N . GLU A 1 179 ? 8.184 -6.414 -14.538 1.00 80.38 179 GLU A N 1
ATOM 1451 C CA . GLU A 1 179 ? 9.466 -6.527 -15.239 1.00 80.38 179 GLU A CA 1
ATOM 1452 C C . GLU A 1 179 ? 9.609 -5.481 -16.371 1.00 80.38 179 GLU A C 1
ATOM 1454 O O . GLU A 1 179 ? 10.665 -5.323 -16.980 1.00 80.38 179 GLU A O 1
ATOM 1459 N N . GLY A 1 180 ? 8.548 -4.717 -16.665 1.00 77.00 180 GLY A N 1
ATOM 1460 C CA . GLY A 1 180 ? 8.547 -3.544 -17.552 1.00 77.00 180 GLY A CA 1
ATOM 1461 C C . GLY A 1 180 ? 7.468 -3.551 -18.628 1.00 77.00 180 GLY A C 1
ATOM 1462 O O . GLY A 1 180 ? 6.944 -2.491 -18.973 1.00 77.00 180 GLY A O 1
ATOM 1463 N N . GLY A 1 181 ? 7.048 -4.722 -19.110 1.00 71.62 181 GLY A N 1
ATOM 1464 C CA . GLY A 1 181 ? 5.962 -4.830 -20.097 1.00 71.62 181 GLY A CA 1
ATOM 1465 C C . GLY A 1 181 ? 4.589 -4.422 -19.540 1.00 71.62 181 GLY A C 1
ATOM 1466 O O . GLY A 1 181 ? 3.699 -3.964 -20.268 1.00 71.62 181 GLY A O 1
ATOM 1467 N N . GLU A 1 182 ? 4.429 -4.512 -18.223 1.00 81.06 182 GLU A N 1
ATOM 1468 C CA . GLU A 1 182 ? 3.160 -4.402 -17.513 1.00 81.06 182 GLU A CA 1
ATOM 1469 C C . GLU A 1 182 ? 2.714 -2.946 -17.316 1.00 81.06 182 GLU A C 1
ATOM 1471 O O . GLU A 1 182 ? 1.553 -2.696 -16.999 1.00 81.06 182 GLU A O 1
ATOM 1476 N N . TYR A 1 183 ? 3.556 -1.939 -17.571 1.00 84.50 183 TYR A N 1
ATOM 1477 C CA . TYR A 1 183 ? 3.116 -0.533 -17.530 1.00 84.50 183 TYR A CA 1
ATOM 1478 C C . TYR A 1 183 ? 1.954 -0.273 -18.489 1.00 84.50 183 TYR A C 1
ATOM 1480 O O . TYR A 1 183 ? 0.976 0.401 -18.146 1.00 84.50 183 TYR A O 1
ATOM 1488 N N . SER A 1 184 ? 2.025 -0.879 -19.674 1.00 83.50 184 SER A N 1
ATOM 1489 C CA . SER A 1 184 ? 0.962 -0.838 -20.678 1.00 83.50 184 SER A CA 1
ATOM 1490 C C . SER A 1 184 ? -0.349 -1.465 -20.172 1.00 83.50 184 SER A C 1
ATOM 1492 O O . SER A 1 184 ? -1.435 -0.964 -20.484 1.00 83.50 184 SER A O 1
ATOM 1494 N N . LEU A 1 185 ? -0.274 -2.499 -19.322 1.00 88.12 185 LEU A N 1
ATOM 1495 C CA . LEU A 1 185 ? -1.433 -3.104 -18.661 1.00 88.12 185 LEU A CA 1
ATOM 1496 C C . LEU A 1 185 ? -2.129 -2.081 -17.758 1.00 88.12 185 LEU A C 1
ATOM 1498 O O . LEU A 1 185 ? -3.343 -1.907 -17.841 1.00 88.12 185 LEU A O 1
ATOM 1502 N N . PHE A 1 186 ? -1.383 -1.370 -16.911 1.00 86.06 186 PHE A N 1
ATOM 1503 C CA . PHE A 1 186 ? -1.977 -0.367 -16.024 1.00 86.06 186 PHE A CA 1
ATOM 1504 C C . PHE A 1 186 ? -2.583 0.795 -16.810 1.00 86.06 186 PHE A C 1
ATOM 1506 O O . PHE A 1 186 ? -3.697 1.236 -16.512 1.00 86.06 186 PHE A O 1
ATOM 1513 N N . LEU A 1 187 ? -1.894 1.257 -17.855 1.00 82.56 187 LEU A N 1
ATOM 1514 C CA . LEU A 1 187 ? -2.406 2.306 -18.732 1.00 82.56 187 LEU A CA 1
ATOM 1515 C C . LEU A 1 187 ? -3.673 1.867 -19.475 1.00 82.56 187 LEU A C 1
ATOM 1517 O O . LEU A 1 187 ? -4.593 2.670 -19.611 1.00 82.56 187 LEU A O 1
ATOM 1521 N N . SER A 1 188 ? -3.772 0.610 -19.910 1.00 82.62 188 SER A N 1
ATOM 1522 C CA . SER A 1 188 ? -4.964 0.086 -20.593 1.00 82.62 188 SER A CA 1
ATOM 1523 C C . SER A 1 188 ? -6.124 -0.205 -19.631 1.00 82.62 188 SER A C 1
ATOM 1525 O O . SER A 1 188 ? -7.273 0.128 -19.949 1.00 82.62 188 SER A O 1
ATOM 1527 N N . MET A 1 189 ? -5.841 -0.701 -18.418 1.00 84.44 189 MET A N 1
ATOM 1528 C CA . MET A 1 189 ? -6.824 -0.864 -17.334 1.00 84.44 189 MET A CA 1
ATOM 1529 C C . MET A 1 189 ? -7.551 0.461 -17.062 1.00 84.44 189 MET A C 1
ATOM 1531 O O . MET A 1 189 ? -8.777 0.510 -16.906 1.00 84.44 189 MET A O 1
ATOM 1535 N N . PHE A 1 190 ? -6.787 1.549 -17.045 1.00 82.75 190 PHE A N 1
ATOM 1536 C CA . PHE A 1 190 ? -7.231 2.897 -16.713 1.00 82.75 190 PHE A CA 1
ATOM 1537 C 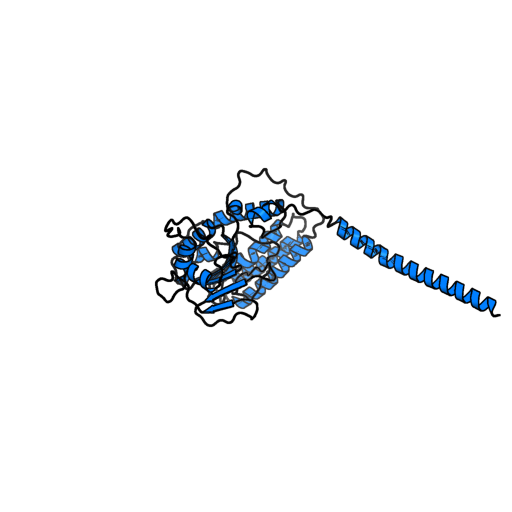C . PHE A 1 190 ? -7.462 3.799 -17.933 1.00 82.75 190 PHE A C 1
ATOM 1539 O O . PHE A 1 190 ? -7.852 4.960 -17.788 1.00 82.75 190 PHE A O 1
ATOM 1546 N N . GLY A 1 191 ? -7.238 3.307 -19.144 1.00 75.12 191 GLY A N 1
ATOM 1547 C CA . GLY A 1 191 ? -7.401 4.084 -20.366 1.00 75.12 191 GLY A CA 1
ATOM 1548 C C . GLY A 1 191 ? -8.877 4.325 -20.684 1.00 75.12 191 GLY A C 1
ATOM 1549 O O . GLY A 1 191 ? -9.733 3.566 -20.213 1.00 75.12 191 GLY A O 1
ATOM 1550 N N . PRO A 1 192 ? -9.216 5.352 -21.485 1.00 66.50 192 PRO A N 1
ATOM 1551 C CA . PRO A 1 192 ? -10.553 5.456 -22.053 1.00 66.50 192 PRO A CA 1
ATOM 1552 C C . PRO A 1 192 ? -10.876 4.132 -22.747 1.00 66.50 192 PRO A C 1
ATOM 1554 O O . PRO A 1 192 ? -10.108 3.640 -23.573 1.00 66.50 192 PRO A O 1
ATOM 1557 N N . THR A 1 193 ? -11.983 3.505 -22.355 1.00 58.78 193 THR A N 1
ATOM 1558 C CA . THR A 1 193 ? -12.466 2.314 -23.054 1.00 58.78 193 THR A CA 1
ATOM 1559 C C . THR A 1 193 ? -12.642 2.711 -24.513 1.00 58.78 193 THR A C 1
ATOM 1561 O O . THR A 1 193 ? -13.225 3.767 -24.768 1.00 58.78 193 THR A O 1
ATOM 1564 N N . ARG A 1 194 ? -12.149 1.906 -25.465 1.00 58.03 194 ARG A N 1
ATOM 1565 C CA . ARG A 1 194 ? -12.591 1.993 -26.864 1.00 58.03 194 ARG A CA 1
ATOM 1566 C C . ARG A 1 194 ? -14.087 1.672 -26.863 1.00 58.03 194 ARG A C 1
ATOM 1568 O O . ARG A 1 194 ? -14.498 0.532 -27.037 1.00 58.03 194 ARG A O 1
ATOM 1575 N N . GLN A 1 195 ? -14.897 2.668 -26.515 1.00 49.44 195 GLN A N 1
ATOM 1576 C CA . GLN A 1 195 ? -16.341 2.594 -26.511 1.00 49.44 195 GLN A CA 1
ATOM 1577 C C . GLN A 1 195 ? -16.762 2.570 -27.972 1.00 49.44 195 GLN A C 1
ATOM 1579 O O . GLN A 1 195 ? -17.019 3.609 -28.568 1.00 49.44 195 GLN A O 1
ATOM 1584 N N . ASN A 1 196 ? -16.861 1.373 -28.542 1.00 46.31 196 ASN A N 1
ATOM 1585 C CA . ASN A 1 196 ? -17.902 1.163 -29.529 1.00 46.31 196 ASN A CA 1
ATOM 1586 C C . ASN A 1 196 ? -19.226 1.264 -28.763 1.00 46.31 196 ASN A C 1
ATOM 1588 O O . ASN A 1 196 ? -19.590 0.405 -27.961 1.00 46.31 196 ASN A O 1
ATOM 1592 N N . THR A 1 197 ? -19.853 2.420 -28.949 1.00 46.41 197 THR A N 1
ATOM 1593 C CA . THR A 1 197 ? -21.020 3.035 -28.309 1.00 46.41 197 THR A CA 1
ATOM 1594 C C . THR A 1 197 ? -22.309 2.218 -28.434 1.00 46.41 197 THR A C 1
ATOM 1596 O O . THR A 1 197 ? -23.338 2.702 -28.899 1.00 46.41 197 THR A O 1
ATOM 1599 N N . THR A 1 198 ? -22.302 0.970 -27.977 1.00 55.09 198 THR A N 1
ATOM 1600 C CA . THR A 1 198 ? -23.537 0.207 -27.775 1.00 55.09 198 THR A CA 1
ATOM 1601 C C . THR A 1 198 ? -23.970 0.327 -26.316 1.00 55.09 198 THR A C 1
ATOM 1603 O O . THR A 1 198 ? -23.158 0.241 -25.399 1.00 55.09 198 THR A O 1
ATOM 1606 N N . LYS A 1 199 ? -25.266 0.578 -26.098 1.00 61.09 199 LYS A N 1
ATOM 1607 C CA . LYS A 1 199 ? -25.915 0.960 -24.824 1.00 61.09 199 LYS A CA 1
ATOM 1608 C C . LYS A 1 199 ? -25.768 -0.037 -23.652 1.00 61.09 199 LYS A C 1
ATOM 1610 O O . LYS A 1 199 ? -26.345 0.194 -22.597 1.00 61.09 199 LYS A O 1
ATOM 1615 N N . ASN A 1 200 ? -24.971 -1.093 -23.799 1.00 58.75 200 ASN A N 1
ATOM 1616 C CA . ASN A 1 200 ? -24.681 -2.091 -22.771 1.00 58.75 200 ASN A CA 1
ATOM 1617 C C . ASN A 1 200 ? -23.240 -1.947 -22.260 1.00 58.75 200 ASN A C 1
ATOM 1619 O O . ASN A 1 200 ? -22.459 -2.896 -22.302 1.00 58.75 200 ASN A O 1
ATOM 1623 N N . SER A 1 201 ? -22.873 -0.749 -21.800 1.00 58.56 201 SER A N 1
ATOM 1624 C CA . SER A 1 201 ? -21.547 -0.453 -21.250 1.00 58.56 201 SER A CA 1
ATOM 1625 C C . SER A 1 201 ? -21.273 -1.334 -20.026 1.00 58.56 201 SER A C 1
ATOM 1627 O O . SER A 1 201 ? -21.675 -1.012 -18.907 1.00 58.56 201 SER A O 1
ATOM 1629 N N . LYS A 1 202 ? -20.609 -2.473 -20.242 1.00 66.50 202 LYS A N 1
ATOM 1630 C CA . LYS A 1 202 ? -20.191 -3.410 -19.195 1.00 66.50 202 LYS A CA 1
ATOM 1631 C C . LYS A 1 202 ? -19.388 -2.626 -18.149 1.00 66.50 202 LYS A C 1
ATOM 1633 O O . LYS A 1 202 ? -18.389 -1.985 -18.480 1.00 66.50 202 LYS A O 1
ATOM 1638 N N . ARG A 1 203 ? -19.853 -2.617 -16.892 1.00 70.81 203 ARG A N 1
ATOM 1639 C CA . ARG A 1 203 ? -19.146 -1.961 -15.778 1.00 70.81 203 ARG A CA 1
ATOM 1640 C C . ARG A 1 203 ? -17.744 -2.564 -15.700 1.00 70.81 203 ARG A C 1
ATOM 1642 O O . ARG A 1 203 ? -17.611 -3.765 -15.491 1.00 70.81 203 ARG A O 1
ATOM 1649 N N . ARG A 1 204 ? -16.708 -1.734 -15.857 1.00 74.56 204 ARG A N 1
ATOM 1650 C CA . ARG A 1 204 ? -15.329 -2.174 -15.628 1.00 74.56 204 ARG A CA 1
ATOM 1651 C C . ARG A 1 204 ? -15.160 -2.568 -14.170 1.00 74.56 204 ARG A C 1
ATOM 1653 O O . ARG A 1 204 ? -15.467 -1.788 -13.265 1.00 74.56 204 ARG A O 1
ATOM 1660 N N . VAL A 1 205 ? -14.670 -3.779 -13.982 1.00 79.62 205 VAL A N 1
ATOM 1661 C CA . VAL A 1 205 ? -14.257 -4.310 -12.695 1.00 79.62 205 VAL A CA 1
ATOM 1662 C C . VAL A 1 205 ? -12.802 -3.914 -12.493 1.00 79.62 205 VAL A C 1
ATOM 1664 O O . VAL A 1 205 ? -11.985 -4.055 -13.398 1.00 79.62 205 VAL A O 1
ATOM 1667 N N . TYR A 1 206 ? -12.491 -3.383 -11.318 1.00 89.88 206 TYR A N 1
ATOM 1668 C CA . TYR A 1 206 ? -11.126 -3.054 -10.936 1.00 89.88 206 TYR A CA 1
ATOM 1669 C C . TYR A 1 206 ? -10.783 -3.833 -9.672 1.00 89.88 206 TYR A C 1
ATOM 1671 O O . TYR A 1 206 ? -11.658 -3.933 -8.807 1.00 89.88 206 TYR A O 1
ATOM 1679 N N . PRO A 1 207 ? -9.546 -4.328 -9.524 1.00 93.19 207 PRO A N 1
ATOM 1680 C CA . PRO A 1 207 ? -9.146 -4.994 -8.297 1.00 93.19 207 PRO A CA 1
ATOM 1681 C C . PRO A 1 207 ? -9.286 -4.087 -7.075 1.00 93.19 207 PRO A C 1
ATOM 1683 O O . PRO A 1 207 ? -9.001 -2.886 -7.153 1.00 93.19 207 PRO A O 1
ATOM 1686 N N . ARG A 1 208 ? -9.692 -4.650 -5.938 1.00 92.81 208 ARG A N 1
ATOM 1687 C CA . ARG A 1 208 ? -9.800 -3.906 -4.679 1.00 92.81 208 ARG A CA 1
ATOM 1688 C C . ARG A 1 208 ? -8.422 -3.524 -4.151 1.00 92.81 208 ARG A C 1
ATOM 1690 O O . ARG A 1 208 ? -8.202 -2.358 -3.822 1.00 92.81 208 ARG A O 1
ATOM 1697 N N . GLN A 1 209 ? -7.502 -4.480 -4.111 1.00 93.50 209 GLN A N 1
ATOM 1698 C CA . GLN A 1 209 ? -6.101 -4.280 -3.773 1.00 93.50 209 GLN A CA 1
ATOM 1699 C C . GLN A 1 209 ? -5.224 -4.653 -4.971 1.00 93.50 209 GLN A C 1
ATOM 1701 O O . GLN A 1 209 ? -5.457 -5.671 -5.623 1.00 93.50 209 GLN A O 1
ATOM 1706 N N . ILE A 1 210 ? -4.212 -3.837 -5.253 1.00 94.81 210 ILE A N 1
ATOM 1707 C CA . ILE A 1 210 ? -3.174 -4.152 -6.239 1.00 94.81 210 ILE A CA 1
ATOM 1708 C C . ILE A 1 210 ? -1.849 -4.211 -5.494 1.00 94.81 210 ILE A C 1
ATOM 1710 O O . ILE A 1 210 ? -1.498 -3.254 -4.807 1.00 94.81 210 ILE A O 1
ATOM 1714 N N . LEU A 1 211 ? -1.132 -5.321 -5.619 1.00 93.94 211 LEU A N 1
ATOM 1715 C CA . LEU A 1 211 ? 0.239 -5.443 -5.144 1.00 93.94 211 LEU A CA 1
ATOM 1716 C C . LEU A 1 211 ? 1.136 -5.506 -6.363 1.00 93.94 211 LEU A C 1
ATOM 1718 O O . LEU A 1 211 ? 0.858 -6.273 -7.282 1.00 93.94 211 LEU A O 1
ATOM 1722 N N . PHE A 1 212 ? 2.191 -4.711 -6.382 1.00 93.19 212 PHE A N 1
ATOM 1723 C CA . PHE A 1 212 ? 3.156 -4.790 -7.462 1.00 93.19 212 PHE A CA 1
ATOM 1724 C C . PHE A 1 212 ? 4.563 -4.492 -6.982 1.00 93.19 212 PHE A C 1
ATOM 1726 O O . PHE A 1 212 ? 4.747 -3.652 -6.103 1.00 93.19 212 PHE A O 1
ATOM 1733 N N . GLU A 1 213 ? 5.537 -5.180 -7.560 1.00 91.75 213 GLU A N 1
ATOM 1734 C CA . GLU A 1 213 ? 6.945 -4.822 -7.440 1.00 91.75 213 GLU A CA 1
ATOM 1735 C C . GLU A 1 213 ? 7.328 -3.904 -8.605 1.00 91.75 213 GLU A C 1
ATOM 1737 O O . GLU A 1 213 ? 6.889 -4.142 -9.722 1.00 91.75 213 GLU A O 1
ATOM 1742 N N . ILE A 1 214 ? 8.080 -2.830 -8.353 1.00 90.31 214 ILE A N 1
ATOM 1743 C CA . ILE A 1 214 ? 8.667 -1.981 -9.399 1.00 90.31 214 ILE A CA 1
ATOM 1744 C C . ILE A 1 214 ? 10.180 -2.153 -9.436 1.00 90.31 214 ILE A C 1
ATOM 1746 O O . ILE A 1 214 ? 10.825 -2.192 -8.388 1.00 90.31 214 ILE A O 1
ATOM 1750 N N . HIS A 1 215 ? 10.725 -2.174 -10.651 1.00 89.38 215 HIS A N 1
ATOM 1751 C CA . HIS A 1 215 ? 12.152 -2.306 -10.935 1.00 89.38 215 HIS A CA 1
ATOM 1752 C C . HIS A 1 215 ? 12.671 -1.000 -11.542 1.00 89.38 215 HIS A C 1
ATOM 1754 O O . HIS A 1 215 ? 12.614 -0.771 -12.750 1.00 89.38 215 HIS A O 1
ATOM 1760 N N . ILE A 1 216 ? 13.175 -0.100 -10.703 1.00 84.44 216 ILE A N 1
ATOM 1761 C CA . ILE A 1 216 ? 13.535 1.263 -11.125 1.00 84.44 216 ILE A CA 1
ATOM 1762 C C . ILE A 1 216 ? 14.811 1.273 -11.976 1.00 84.44 216 ILE A C 1
ATOM 1764 O O . ILE A 1 216 ? 14.966 2.109 -12.862 1.00 84.44 216 ILE A O 1
ATOM 1768 N N . GLY A 1 217 ? 15.722 0.324 -11.747 1.00 79.06 217 GLY A N 1
ATOM 1769 C CA . GLY A 1 217 ? 17.010 0.248 -12.440 1.00 79.06 217 GLY A CA 1
ATOM 1770 C C . GLY A 1 217 ? 16.898 0.007 -13.950 1.00 79.06 217 GLY A C 1
ATOM 1771 O O . GLY A 1 217 ? 17.813 0.370 -14.686 1.00 79.06 217 GLY A O 1
ATOM 1772 N N . GLY A 1 218 ? 15.783 -0.567 -14.415 1.00 73.25 218 GLY A N 1
ATOM 1773 C CA . GLY A 1 218 ? 15.540 -0.874 -15.828 1.00 73.25 218 GLY A CA 1
ATOM 1774 C C . GLY A 1 218 ? 14.565 0.067 -16.541 1.00 73.25 218 GLY A C 1
ATOM 1775 O O . GLY A 1 218 ? 14.344 -0.102 -17.737 1.00 73.25 218 GLY A O 1
ATOM 1776 N N . GLN A 1 219 ? 13.960 1.032 -15.841 1.00 76.88 219 GLN A N 1
ATOM 1777 C CA . GLN A 1 219 ? 12.798 1.778 -16.342 1.00 76.88 219 GLN A CA 1
ATOM 1778 C C . GLN A 1 219 ? 12.967 3.286 -16.228 1.00 76.88 219 GLN A C 1
ATOM 1780 O O . GLN A 1 219 ? 13.676 3.802 -15.362 1.00 76.88 219 GLN A O 1
ATOM 1785 N N . ALA A 1 220 ? 12.284 4.022 -17.106 1.00 80.94 220 ALA A N 1
ATOM 1786 C CA . ALA A 1 220 ? 12.324 5.471 -17.058 1.00 80.94 220 ALA A CA 1
ATOM 1787 C C . ALA A 1 220 ? 11.510 5.975 -15.847 1.00 80.94 220 ALA A C 1
ATOM 1789 O O . ALA A 1 220 ? 10.315 5.687 -15.755 1.00 80.94 220 ALA A O 1
ATOM 1790 N N . PRO A 1 221 ? 12.077 6.823 -14.966 1.00 86.75 221 PRO A N 1
ATOM 1791 C CA . PRO A 1 221 ? 11.360 7.426 -13.837 1.00 86.75 221 PRO A CA 1
ATOM 1792 C C . PRO A 1 221 ? 9.994 8.030 -14.199 1.00 86.75 221 PRO A C 1
ATOM 1794 O O . PRO A 1 221 ? 9.064 8.026 -13.392 1.00 86.75 221 PRO A O 1
ATOM 1797 N N . SER A 1 222 ? 9.853 8.557 -15.420 1.00 89.94 222 SER A N 1
ATOM 1798 C CA . SER A 1 222 ? 8.597 9.095 -15.948 1.00 89.94 222 SER A CA 1
ATOM 1799 C C . SER A 1 222 ? 7.473 8.061 -16.036 1.00 89.94 222 SER A C 1
ATOM 1801 O O . SER A 1 222 ? 6.330 8.404 -15.743 1.00 89.94 222 SER A O 1
ATOM 1803 N N . GLU A 1 223 ? 7.777 6.818 -16.408 1.00 89.00 223 GLU A N 1
ATOM 1804 C CA . GLU A 1 223 ? 6.791 5.735 -16.533 1.00 89.00 223 GLU A CA 1
ATOM 1805 C C . GLU A 1 223 ? 6.276 5.329 -15.154 1.00 89.00 223 GLU A C 1
ATOM 1807 O O . GLU A 1 223 ? 5.066 5.256 -14.930 1.00 89.00 223 GLU A O 1
ATOM 1812 N N . THR A 1 224 ? 7.180 5.194 -14.183 1.00 90.31 224 THR A N 1
ATOM 1813 C CA . THR A 1 224 ? 6.836 4.944 -12.779 1.00 90.31 224 THR A CA 1
ATOM 1814 C C . THR A 1 224 ? 5.971 6.066 -12.201 1.00 90.31 224 THR A C 1
ATOM 1816 O O . THR A 1 224 ? 4.940 5.810 -11.575 1.00 90.31 224 THR A O 1
ATOM 1819 N N . HIS A 1 225 ? 6.308 7.332 -12.469 1.00 92.50 225 HIS A N 1
ATOM 1820 C CA . HIS A 1 225 ? 5.455 8.465 -12.090 1.00 92.50 225 HIS A CA 1
ATOM 1821 C C . HIS A 1 225 ? 4.068 8.406 -12.733 1.00 92.50 225 HIS A C 1
ATOM 1823 O O . HIS A 1 225 ? 3.076 8.700 -12.061 1.00 92.50 225 HIS A O 1
ATOM 1829 N N . GLN A 1 226 ? 3.992 8.036 -14.013 1.00 92.06 226 GLN A N 1
ATOM 1830 C CA . GLN A 1 226 ? 2.738 7.920 -14.753 1.00 92.06 226 GLN A CA 1
ATOM 1831 C C . GLN A 1 226 ? 1.859 6.782 -14.215 1.00 92.06 226 GLN A C 1
ATOM 1833 O O . GLN A 1 226 ? 0.636 6.943 -14.129 1.00 92.06 226 GLN A O 1
ATOM 1838 N N . LEU A 1 227 ? 2.466 5.663 -13.811 1.00 91.81 227 LEU A N 1
ATOM 1839 C CA . LEU A 1 227 ? 1.790 4.554 -13.141 1.00 91.81 227 LEU A CA 1
ATOM 1840 C C . LEU A 1 227 ? 1.114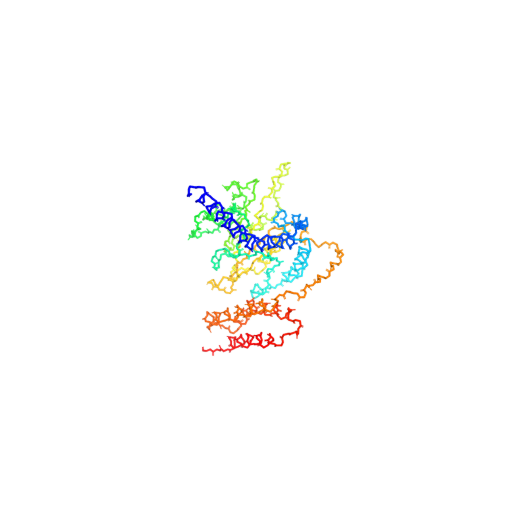 5.030 -11.850 1.00 91.81 227 LEU A C 1
ATOM 1842 O O . LEU A 1 227 ? -0.102 4.873 -11.697 1.00 91.81 227 LEU A O 1
ATOM 1846 N N . PHE A 1 228 ? 1.863 5.676 -10.951 1.00 93.75 228 PHE A N 1
ATOM 1847 C CA . PHE A 1 228 ? 1.307 6.175 -9.691 1.00 93.75 228 PHE A CA 1
ATOM 1848 C C . PHE A 1 228 ? 0.234 7.250 -9.896 1.00 93.75 228 PHE A C 1
ATOM 1850 O O . PHE A 1 228 ? -0.809 7.215 -9.236 1.00 93.75 228 PHE A O 1
ATOM 1857 N N . ASP A 1 229 ? 0.429 8.176 -10.840 1.00 93.44 229 ASP A N 1
ATOM 1858 C CA . ASP A 1 229 ? -0.589 9.179 -11.169 1.00 93.44 229 ASP A CA 1
ATOM 1859 C C . ASP A 1 229 ? -1.880 8.537 -11.683 1.00 93.44 229 ASP A C 1
ATOM 1861 O O . ASP A 1 229 ? -2.978 8.972 -11.317 1.00 93.44 229 ASP A O 1
ATOM 1865 N N . SER A 1 230 ? -1.757 7.489 -12.500 1.00 92.12 230 SER A N 1
ATOM 1866 C CA . SER A 1 230 ? -2.895 6.734 -13.020 1.00 92.12 230 SER A CA 1
ATOM 1867 C C . SER A 1 230 ? -3.638 6.030 -11.888 1.00 92.12 230 SER A C 1
ATOM 1869 O O . SER A 1 230 ? -4.837 6.248 -11.723 1.00 92.12 230 SER A O 1
ATOM 1871 N N . LEU A 1 231 ? -2.937 5.275 -11.040 1.00 93.62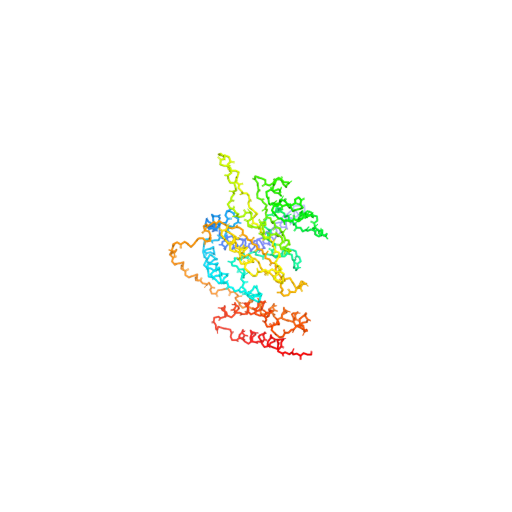 231 LEU A N 1
ATOM 1872 C CA . LEU A 1 231 ? -3.528 4.613 -9.873 1.00 93.62 231 LEU A CA 1
ATOM 1873 C C . LEU A 1 231 ? -4.285 5.617 -8.986 1.00 93.62 231 LEU A C 1
ATOM 1875 O O . LEU A 1 231 ? -5.472 5.436 -8.694 1.00 93.62 231 LEU A O 1
ATOM 1879 N N . ARG A 1 232 ? -3.651 6.741 -8.650 1.00 93.31 232 ARG A N 1
ATOM 1880 C CA . ARG A 1 232 ? -4.261 7.810 -7.849 1.00 93.31 232 ARG A CA 1
ATOM 1881 C C . ARG A 1 232 ? -5.508 8.405 -8.506 1.00 93.31 232 ARG A C 1
ATOM 1883 O O . ARG A 1 232 ? -6.539 8.560 -7.850 1.00 93.31 232 ARG A O 1
ATOM 1890 N N . LYS A 1 233 ? -5.461 8.703 -9.811 1.00 91.88 233 LYS A N 1
ATOM 1891 C CA . LYS A 1 233 ? -6.609 9.221 -10.586 1.00 91.88 233 LYS A CA 1
ATOM 1892 C C . LYS A 1 233 ? -7.831 8.297 -10.497 1.00 91.88 233 LYS A C 1
ATOM 1894 O O . LYS A 1 233 ? -8.971 8.771 -10.552 1.00 91.88 233 LYS A O 1
ATOM 1899 N N . TYR A 1 234 ? -7.602 6.995 -10.333 1.00 92.44 234 TYR A N 1
ATOM 1900 C CA . TYR A 1 234 ? -8.639 5.972 -10.204 1.00 92.44 234 TYR A CA 1
ATOM 1901 C C . TYR A 1 234 ? -9.015 5.617 -8.758 1.00 92.44 234 TYR A C 1
ATOM 1903 O O . TYR A 1 234 ? -9.798 4.687 -8.547 1.00 92.44 234 TYR A O 1
ATOM 1911 N N . GLY A 1 235 ? -8.558 6.411 -7.786 1.00 94.31 235 GLY A N 1
ATOM 1912 C CA . GLY A 1 235 ? -8.935 6.289 -6.379 1.00 94.31 235 GLY A CA 1
ATOM 1913 C C . GLY A 1 235 ? -8.101 5.281 -5.597 1.00 94.31 235 GLY A C 1
ATOM 1914 O O . GLY A 1 235 ? -8.524 4.875 -4.518 1.00 94.31 235 GLY A O 1
ATOM 1915 N N . TYR A 1 236 ? -6.947 4.862 -6.121 1.00 95.81 236 TYR A N 1
ATOM 1916 C CA . TYR A 1 236 ? -6.019 4.043 -5.354 1.00 95.81 236 TYR A CA 1
ATOM 1917 C C . TYR A 1 236 ? -5.143 4.903 -4.446 1.00 95.81 236 TYR A C 1
ATOM 1919 O O . TYR A 1 236 ? -4.641 5.952 -4.853 1.00 95.81 236 TYR A O 1
ATOM 1927 N N . VAL A 1 237 ? -4.941 4.419 -3.226 1.00 95.56 237 VAL A N 1
ATOM 1928 C CA . VAL A 1 237 ? -4.048 5.002 -2.222 1.00 95.56 237 VAL A CA 1
ATOM 1929 C C . VAL A 1 237 ? -2.920 4.024 -1.911 1.00 95.56 237 VAL A C 1
ATOM 1931 O O . VAL A 1 237 ? -3.127 2.812 -1.978 1.00 95.56 237 VAL A O 1
ATOM 1934 N N . ILE A 1 238 ? -1.736 4.539 -1.579 1.00 94.94 238 ILE A N 1
ATOM 1935 C CA . ILE A 1 238 ? -0.584 3.720 -1.196 1.00 94.94 238 ILE A CA 1
ATOM 1936 C C . ILE A 1 238 ? -0.799 3.290 0.249 1.00 94.94 238 ILE A C 1
ATOM 1938 O O . ILE A 1 238 ? -0.748 4.106 1.170 1.00 94.94 238 ILE A O 1
ATOM 1942 N N . PHE A 1 239 ? -1.064 2.004 0.423 1.00 88.50 239 PHE A N 1
ATOM 1943 C CA . PHE A 1 239 ? -1.283 1.381 1.719 1.00 88.50 239 PHE A CA 1
ATOM 1944 C C . PHE A 1 239 ? 0.018 0.841 2.314 1.00 88.50 239 PHE A C 1
ATOM 1946 O O . PHE A 1 239 ? 0.259 0.984 3.507 1.00 88.50 239 PHE A O 1
ATOM 1953 N N . HIS A 1 240 ? 0.875 0.256 1.479 1.00 90.38 240 HIS A N 1
ATOM 1954 C CA . HIS A 1 240 ? 2.155 -0.290 1.909 1.00 90.38 240 HIS A CA 1
ATOM 1955 C C . HIS A 1 240 ? 3.230 -0.010 0.869 1.00 90.38 240 HIS A C 1
ATOM 1957 O O . HIS A 1 240 ? 2.944 0.060 -0.328 1.00 90.38 240 HIS A O 1
ATOM 1963 N N . LYS A 1 241 ? 4.462 0.107 1.353 1.00 90.88 241 LYS A N 1
ATOM 1964 C CA . LYS A 1 241 ? 5.674 0.148 0.551 1.00 90.88 241 LYS A CA 1
ATOM 1965 C C . LYS A 1 241 ? 6.777 -0.552 1.327 1.00 90.88 241 LYS A C 1
ATOM 1967 O O . LYS A 1 241 ? 6.979 -0.247 2.505 1.00 90.88 241 LYS A O 1
ATOM 1972 N N . GLU A 1 242 ? 7.511 -1.436 0.674 1.00 87.00 242 GLU A N 1
ATOM 1973 C CA . GLU A 1 242 ? 8.718 -2.022 1.240 1.00 87.00 242 GLU A CA 1
ATOM 1974 C C . GLU A 1 242 ? 9.819 -2.181 0.190 1.00 87.00 242 GLU A C 1
ATOM 1976 O O . GLU A 1 242 ? 9.522 -2.468 -0.966 1.00 87.00 242 GLU A O 1
ATOM 1981 N N . PRO A 1 243 ? 11.094 -1.972 0.556 1.00 85.00 243 PRO A N 1
ATOM 1982 C CA . PRO A 1 243 ? 12.195 -2.322 -0.328 1.00 85.00 243 PRO A CA 1
ATOM 1983 C C . PRO A 1 243 ? 12.318 -3.848 -0.422 1.00 85.00 243 PRO A C 1
ATOM 1985 O O . PRO A 1 243 ? 12.338 -4.532 0.608 1.00 85.00 243 PRO A O 1
ATOM 1988 N N . ASN A 1 244 ? 12.477 -4.375 -1.635 1.00 84.38 244 ASN A N 1
ATOM 1989 C CA . ASN A 1 244 ? 12.867 -5.765 -1.830 1.00 84.38 244 ASN A CA 1
ATOM 1990 C C . ASN A 1 244 ? 14.375 -5.883 -1.564 1.00 84.38 244 ASN A C 1
ATOM 1992 O O . ASN A 1 244 ? 15.231 -5.608 -2.403 1.00 84.38 244 ASN A O 1
ATOM 1996 N N . LEU A 1 245 ? 14.703 -6.295 -0.339 1.00 79.31 245 LEU A N 1
ATOM 1997 C CA . LEU A 1 245 ? 16.084 -6.398 0.135 1.00 79.31 245 LEU A CA 1
ATOM 1998 C C . LEU A 1 245 ? 16.911 -7.464 -0.599 1.00 79.31 245 LEU A C 1
ATOM 2000 O O . LEU A 1 245 ? 18.131 -7.462 -0.450 1.00 79.31 245 LEU A O 1
ATOM 2004 N N . ILE A 1 246 ? 16.265 -8.375 -1.334 1.00 81.12 246 ILE A N 1
ATOM 2005 C CA . ILE A 1 246 ? 16.932 -9.406 -2.135 1.00 81.12 246 ILE A CA 1
ATOM 2006 C C . ILE A 1 246 ? 17.324 -8.825 -3.497 1.00 81.12 246 ILE A C 1
ATOM 2008 O O . ILE A 1 246 ? 18.462 -9.011 -3.919 1.00 81.12 246 ILE A O 1
ATOM 2012 N N . GLY A 1 247 ? 16.416 -8.086 -4.146 1.00 80.75 247 GLY A N 1
ATOM 2013 C CA . GLY A 1 247 ? 16.667 -7.436 -5.438 1.00 80.75 247 GLY A CA 1
ATOM 2014 C C . GLY A 1 247 ? 17.634 -6.249 -5.348 1.00 80.75 247 GLY A C 1
ATOM 2015 O O . GLY A 1 247 ? 18.425 -6.012 -6.257 1.00 80.75 247 GLY A O 1
ATOM 2016 N N . GLY A 1 248 ? 17.634 -5.521 -4.227 1.00 83.06 248 GLY A N 1
ATOM 2017 C CA . GLY A 1 248 ? 18.529 -4.387 -3.985 1.00 83.06 248 GLY A CA 1
ATOM 2018 C C . GLY A 1 248 ? 17.796 -3.047 -3.899 1.00 83.06 248 GLY A C 1
ATOM 2019 O O . GLY A 1 248 ? 16.603 -2.982 -3.626 1.00 83.06 248 GLY A O 1
ATOM 2020 N N . ALA A 1 249 ? 18.525 -1.941 -4.079 1.00 81.00 249 ALA A N 1
ATOM 2021 C CA . ALA A 1 249 ? 18.008 -0.593 -3.806 1.00 81.00 249 ALA A CA 1
ATOM 2022 C C . ALA A 1 249 ? 17.005 -0.059 -4.846 1.00 81.00 249 ALA A C 1
ATOM 2024 O O . ALA A 1 249 ? 16.367 0.960 -4.589 1.00 81.00 249 ALA A O 1
ATOM 2025 N N . ASP A 1 250 ? 16.877 -0.728 -5.991 1.00 87.06 250 ASP A N 1
ATOM 2026 C CA . ASP A 1 250 ? 16.008 -0.322 -7.098 1.00 87.06 250 ASP A CA 1
ATOM 2027 C C . ASP A 1 250 ? 14.690 -1.112 -7.157 1.00 87.06 250 ASP A C 1
ATOM 2029 O O . ASP A 1 250 ? 13.912 -0.917 -8.089 1.00 87.06 250 ASP A O 1
ATOM 2033 N N . TYR A 1 251 ? 14.426 -1.975 -6.171 1.00 88.75 251 TYR A N 1
ATOM 2034 C CA . TYR A 1 251 ? 13.273 -2.874 -6.156 1.00 88.75 251 TYR A CA 1
ATOM 2035 C C . TYR A 1 251 ? 12.363 -2.539 -4.981 1.00 8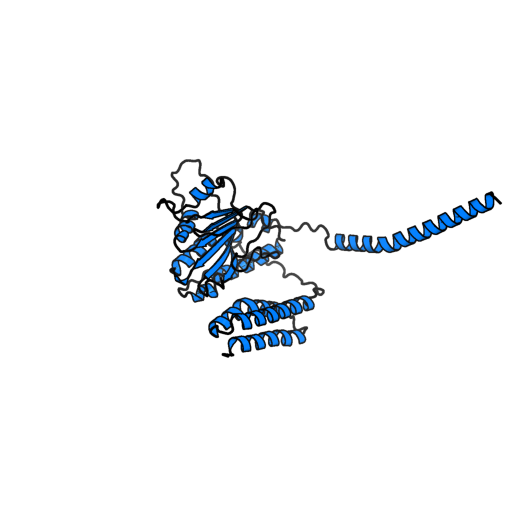8.75 251 TYR A C 1
ATOM 2037 O O . TYR A 1 251 ? 12.790 -2.527 -3.819 1.00 88.75 251 TYR A O 1
ATOM 2045 N N . PHE A 1 252 ? 11.098 -2.258 -5.274 1.00 90.25 252 PHE A N 1
ATOM 2046 C CA . PHE A 1 252 ? 10.123 -1.874 -4.258 1.00 90.25 252 PHE A CA 1
ATOM 2047 C C . PHE A 1 252 ? 8.808 -2.575 -4.478 1.00 90.25 252 PHE A C 1
ATOM 2049 O O . PHE A 1 252 ? 8.221 -2.479 -5.550 1.00 90.25 252 PHE A O 1
ATOM 2056 N N . GLU A 1 253 ? 8.286 -3.156 -3.413 1.00 91.56 253 GLU A N 1
ATOM 2057 C CA . GLU A 1 253 ? 6.937 -3.673 -3.398 1.00 91.56 253 GLU A CA 1
ATOM 2058 C C . GLU A 1 253 ? 5.978 -2.616 -2.875 1.00 91.56 253 GLU A C 1
ATOM 2060 O O . GLU A 1 253 ? 6.168 -2.033 -1.804 1.00 91.56 253 GLU A O 1
ATOM 2065 N N . TYR A 1 254 ? 4.903 -2.413 -3.617 1.00 93.81 254 TYR A N 1
ATOM 2066 C CA . TYR A 1 254 ? 3.809 -1.529 -3.279 1.00 93.81 254 TYR A CA 1
ATOM 2067 C C . TYR A 1 254 ? 2.542 -2.335 -3.057 1.00 93.81 254 TYR A C 1
ATOM 2069 O O . TYR A 1 254 ? 2.251 -3.285 -3.780 1.00 93.81 254 TYR A O 1
ATOM 2077 N N . ALA A 1 255 ? 1.742 -1.903 -2.087 1.00 93.31 255 ALA A N 1
ATOM 2078 C CA . ALA A 1 255 ? 0.358 -2.324 -1.968 1.00 93.31 255 ALA A CA 1
ATOM 2079 C C . ALA A 1 255 ? -0.541 -1.096 -2.070 1.00 93.31 255 ALA A C 1
ATOM 2081 O O . ALA A 1 255 ? -0.434 -0.154 -1.281 1.00 93.31 255 ALA A O 1
ATOM 2082 N N . MET A 1 256 ? -1.447 -1.128 -3.036 1.00 94.88 256 MET A N 1
ATOM 2083 C CA . MET A 1 256 ? -2.414 -0.082 -3.316 1.00 94.88 256 MET A CA 1
ATOM 2084 C C . MET A 1 256 ? -3.807 -0.552 -2.935 1.00 94.88 256 MET A C 1
ATOM 2086 O O . MET A 1 256 ? -4.182 -1.685 -3.234 1.00 94.88 256 MET A O 1
ATOM 2090 N N . LEU A 1 257 ? -4.605 0.330 -2.343 1.00 94.00 257 LEU A N 1
ATOM 2091 C CA . LEU A 1 257 ? -5.990 0.045 -1.984 1.00 94.00 257 LEU A CA 1
ATOM 2092 C C . LEU A 1 257 ? -6.941 0.980 -2.722 1.00 94.00 257 LEU A C 1
ATOM 2094 O O . LEU A 1 257 ? -6.745 2.194 -2.720 1.00 94.00 257 LEU A O 1
ATOM 2098 N N . LYS A 1 258 ? -7.996 0.428 -3.320 1.00 94.88 258 LYS A N 1
ATOM 2099 C CA . LYS A 1 258 ? -9.034 1.215 -3.977 1.00 94.88 258 LYS A CA 1
ATOM 2100 C C . LYS A 1 258 ? -10.036 1.776 -2.973 1.00 94.88 258 LYS A C 1
ATOM 2102 O O . LYS A 1 258 ? -10.749 1.026 -2.304 1.00 94.88 258 LYS A O 1
ATOM 2107 N N . LEU A 1 259 ? -10.151 3.099 -2.953 1.00 94.62 259 LEU A N 1
ATOM 2108 C CA . LEU A 1 259 ? -11.187 3.846 -2.248 1.00 94.62 259 LEU A CA 1
ATOM 2109 C C . LEU A 1 259 ? -12.091 4.571 -3.247 1.00 94.62 259 LEU A C 1
ATOM 2111 O O . LEU A 1 259 ? -11.804 4.681 -4.444 1.00 94.62 259 LEU A O 1
ATOM 2115 N N . THR A 1 260 ? -13.222 5.081 -2.767 1.00 94.44 260 THR A N 1
ATOM 2116 C CA . THR A 1 260 ? -14.100 5.878 -3.626 1.00 94.44 260 THR A CA 1
ATOM 2117 C C . THR A 1 260 ? -13.459 7.231 -3.939 1.00 94.44 260 THR A C 1
ATOM 2119 O O . THR A 1 260 ? -12.667 7.778 -3.166 1.00 94.44 260 THR A O 1
ATOM 2122 N N . LYS A 1 261 ? -13.891 7.861 -5.039 1.00 92.38 261 LYS A N 1
ATOM 2123 C CA . LYS A 1 261 ? -13.462 9.230 -5.368 1.00 92.38 261 LYS A CA 1
ATOM 2124 C C . LYS A 1 261 ? -13.774 10.241 -4.257 1.00 92.38 261 LYS A C 1
ATOM 2126 O O . LYS A 1 261 ? -13.097 11.260 -4.164 1.00 92.38 261 LYS A O 1
ATOM 2131 N N . LYS A 1 262 ? -14.768 9.967 -3.402 1.00 93.50 262 LYS A N 1
ATOM 2132 C CA . LYS A 1 262 ? -15.132 10.835 -2.273 1.00 93.50 262 LYS A CA 1
ATOM 2133 C C . LYS A 1 262 ? -14.004 10.933 -1.245 1.00 93.50 262 LYS A C 1
ATOM 2135 O O . LYS A 1 262 ? -13.796 12.017 -0.706 1.00 93.50 262 LYS A O 1
ATOM 2140 N N . PHE A 1 263 ? -13.245 9.852 -1.034 1.00 93.56 263 PHE A N 1
ATOM 2141 C CA . PHE A 1 263 ? -12.084 9.859 -0.144 1.00 93.56 263 PHE A CA 1
ATOM 2142 C C . PHE A 1 263 ? -10.979 10.781 -0.665 1.00 93.56 263 PHE A C 1
ATOM 2144 O O . PHE A 1 263 ? -10.523 11.672 0.045 1.00 93.56 263 PHE A O 1
ATOM 2151 N N . VAL A 1 264 ? -10.590 10.614 -1.931 1.00 89.31 264 VAL A N 1
ATOM 2152 C CA . VAL A 1 264 ? -9.468 11.363 -2.523 1.00 89.31 264 VAL A CA 1
ATOM 2153 C C . VAL A 1 264 ? -9.824 12.811 -2.873 1.00 89.31 264 VAL A C 1
ATOM 2155 O O . VAL A 1 264 ? -8.940 13.657 -2.996 1.00 89.31 264 VAL A O 1
ATOM 2158 N N . THR A 1 265 ? -11.113 13.127 -3.028 1.00 87.50 265 THR A N 1
ATOM 2159 C CA . THR A 1 265 ? -11.556 14.492 -3.324 1.00 87.50 265 THR A CA 1
ATOM 2160 C C . THR A 1 265 ? -11.526 15.334 -2.054 1.00 87.50 265 THR A C 1
ATOM 2162 O O . THR A 1 265 ? -12.120 14.980 -1.032 1.00 87.50 265 THR A O 1
ATOM 2165 N N . ARG A 1 266 ? -10.868 16.495 -2.130 1.00 74.38 266 ARG A N 1
ATOM 2166 C CA . ARG A 1 266 ? -10.850 17.477 -1.044 1.00 74.38 266 ARG A CA 1
ATOM 2167 C C . ARG A 1 266 ? -12.286 17.912 -0.746 1.00 74.38 266 ARG A C 1
ATOM 2169 O O . ARG A 1 266 ? -12.917 18.574 -1.568 1.00 74.38 266 ARG A O 1
ATOM 2176 N N . GLN A 1 267 ? -12.811 17.546 0.421 1.00 64.31 267 GLN A N 1
ATOM 2177 C CA . GLN A 1 267 ? -14.094 18.084 0.866 1.00 64.31 267 GLN A CA 1
ATOM 2178 C C . GLN A 1 267 ? -13.936 19.594 1.114 1.00 64.31 267 GLN A C 1
ATOM 2180 O O . GLN A 1 267 ? -12.895 20.052 1.599 1.00 64.31 267 GLN A O 1
ATOM 2185 N N . LYS A 1 268 ? -14.958 20.386 0.758 1.00 63.44 268 LYS A N 1
ATOM 2186 C CA . LYS A 1 268 ? -15.051 21.792 1.190 1.00 63.44 268 LYS A CA 1
ATOM 2187 C C . LYS A 1 268 ? -14.900 21.814 2.714 1.00 63.44 268 LYS A C 1
ATOM 2189 O O . LYS A 1 268 ? -15.495 20.951 3.348 1.00 63.44 268 LYS A O 1
ATOM 2194 N N . LYS A 1 269 ? -14.083 22.743 3.248 1.00 58.47 269 LYS A N 1
ATOM 2195 C CA . LYS A 1 269 ? -13.709 22.880 4.677 1.00 58.47 269 LYS A CA 1
ATOM 2196 C C . LYS A 1 269 ? -14.756 22.232 5.592 1.00 58.47 269 LYS A C 1
ATOM 2198 O O . LYS A 1 269 ? -15.789 22.837 5.864 1.00 58.47 269 LYS A O 1
ATOM 2203 N N . ILE A 1 270 ? -14.485 21.006 6.037 1.00 58.12 270 ILE A N 1
ATOM 2204 C CA . ILE A 1 270 ? -15.247 20.398 7.124 1.00 58.12 270 ILE A CA 1
ATOM 2205 C C . ILE A 1 270 ? -14.980 21.290 8.338 1.00 58.12 270 ILE A C 1
ATOM 2207 O O . ILE A 1 270 ? -13.832 21.702 8.547 1.00 58.12 270 ILE A O 1
ATOM 2211 N N . ALA A 1 271 ? -16.030 21.664 9.074 1.00 55.84 271 ALA A N 1
ATOM 2212 C CA . ALA A 1 271 ? -15.886 22.430 10.307 1.00 55.84 271 ALA A CA 1
ATOM 2213 C C . ALA A 1 271 ? -14.796 21.779 11.170 1.00 55.84 271 ALA A C 1
ATOM 2215 O O . ALA A 1 271 ? -14.744 20.552 11.262 1.00 55.84 271 ALA A O 1
ATOM 2216 N N . ALA A 1 272 ? -13.887 22.591 11.719 1.00 57.41 272 ALA A N 1
ATOM 2217 C CA . ALA A 1 272 ? -12.737 22.094 12.463 1.00 57.41 272 ALA A CA 1
ATOM 2218 C C . ALA A 1 272 ? -13.209 21.082 13.516 1.00 57.41 272 ALA A C 1
ATOM 2220 O O . ALA A 1 272 ? -13.972 21.437 14.415 1.00 57.41 272 ALA A O 1
ATOM 2221 N N . VAL A 1 273 ? -12.788 19.821 13.373 1.00 54.94 273 VAL A N 1
ATOM 2222 C CA . VAL A 1 273 ? -13.080 18.789 14.369 1.00 54.94 273 VAL A CA 1
ATOM 2223 C C . VAL A 1 273 ? -12.474 19.280 15.688 1.00 54.94 273 VAL A C 1
ATOM 2225 O O . VAL A 1 273 ? -11.296 19.659 15.696 1.00 54.94 273 VAL A O 1
ATOM 2228 N N . PRO A 1 274 ? -13.247 19.337 16.788 1.00 52.38 274 PRO A N 1
ATOM 2229 C CA . PRO A 1 274 ? -12.703 19.686 18.089 1.00 52.38 274 PRO A CA 1
ATOM 2230 C C . PRO A 1 274 ? -11.508 18.780 18.375 1.00 52.38 274 PRO A C 1
ATOM 2232 O O . PRO A 1 274 ? -11.630 17.560 18.265 1.00 52.38 274 PRO A O 1
ATOM 2235 N N . LYS A 1 275 ? -10.350 19.364 18.713 1.00 48.53 275 LYS A N 1
ATOM 2236 C CA . LYS A 1 275 ? -9.166 18.576 19.079 1.00 48.53 275 LYS A CA 1
ATOM 2237 C C . LYS A 1 275 ? -9.579 17.553 20.147 1.00 48.53 275 LYS A C 1
ATOM 2239 O O . LYS A 1 275 ? -10.169 17.971 21.151 1.00 48.53 275 LYS A O 1
ATOM 2244 N N . PRO A 1 276 ? -9.315 16.250 19.952 1.00 44.69 276 PRO A N 1
ATOM 2245 C CA . PRO A 1 276 ? -9.680 15.250 20.939 1.00 44.69 276 PRO A CA 1
ATOM 2246 C C . PRO A 1 276 ? -9.018 15.604 22.273 1.00 44.69 276 PRO A C 1
ATOM 2248 O O . PRO A 1 276 ? -7.806 15.812 22.351 1.00 44.69 276 PRO A O 1
ATOM 2251 N N . LYS A 1 277 ? -9.827 15.708 23.333 1.00 41.72 277 LYS A N 1
ATOM 2252 C CA . LYS A 1 277 ? -9.319 15.795 24.703 1.00 41.72 277 LYS A CA 1
ATOM 2253 C C . LYS A 1 277 ? -8.785 14.414 25.065 1.00 41.72 277 LYS A C 1
ATOM 2255 O O . LYS A 1 277 ? -9.559 13.520 25.398 1.00 41.72 277 LYS A O 1
ATOM 2260 N N . VAL A 1 278 ? -7.475 14.231 24.940 1.00 46.84 278 VAL A N 1
ATOM 2261 C CA . VAL A 1 278 ? -6.789 13.008 25.365 1.00 46.84 278 VAL A CA 1
ATOM 2262 C C . VAL A 1 278 ? -7.038 12.825 26.864 1.00 46.84 278 VAL A C 1
ATOM 2264 O O . VAL A 1 278 ? -6.794 13.738 27.653 1.00 46.84 278 VAL A O 1
ATOM 2267 N N . SER A 1 279 ? -7.581 11.676 27.270 1.00 45.41 279 SER A N 1
ATOM 2268 C CA . SER A 1 279 ? -7.788 11.381 28.687 1.00 45.41 279 SER A CA 1
ATOM 2269 C C . SER A 1 279 ? -6.438 11.158 29.377 1.00 45.41 279 SER A C 1
ATOM 2271 O O . SER A 1 279 ? -5.585 10.423 28.881 1.00 45.41 279 SER A O 1
ATOM 2273 N N . PHE A 1 280 ? -6.257 11.760 30.555 1.00 54.41 280 PHE A N 1
ATOM 2274 C CA . PHE A 1 280 ? -5.029 11.735 31.373 1.00 54.41 280 PHE A CA 1
ATOM 2275 C C . PHE A 1 280 ? -4.571 10.340 31.855 1.00 54.41 280 PHE A C 1
ATOM 2277 O O . PHE A 1 280 ? -3.610 10.231 32.608 1.00 54.41 280 PHE A O 1
ATOM 2284 N N . ASN A 1 281 ? -5.252 9.261 31.464 1.00 59.53 281 ASN A N 1
ATOM 2285 C CA . ASN A 1 281 ? -5.019 7.902 31.957 1.00 59.53 281 ASN A CA 1
ATOM 2286 C C . ASN A 1 281 ? -4.444 6.933 30.911 1.00 59.53 281 ASN A C 1
ATOM 2288 O O . ASN A 1 281 ? -4.338 5.737 31.193 1.00 59.53 281 ASN A O 1
ATOM 2292 N N . LEU A 1 282 ? -4.083 7.403 29.714 1.00 57.38 282 LEU A N 1
ATOM 2293 C CA . LEU A 1 282 ? -3.377 6.560 28.752 1.00 57.38 282 LEU A CA 1
ATOM 2294 C C . LEU A 1 282 ? -1.954 6.295 29.254 1.00 57.38 282 LEU A C 1
ATOM 2296 O O . LEU A 1 282 ? -1.187 7.217 29.526 1.00 57.38 282 LEU A O 1
ATOM 2300 N N . ARG A 1 283 ? -1.603 5.009 29.374 1.00 67.69 283 ARG A N 1
ATOM 2301 C CA . ARG A 1 283 ? -0.268 4.530 29.758 1.00 67.69 283 ARG A CA 1
ATOM 2302 C C . ARG A 1 283 ? 0.728 4.706 28.607 1.00 67.69 283 ARG A C 1
ATOM 2304 O O . ARG A 1 283 ? 1.317 3.743 28.125 1.00 67.69 283 ARG A O 1
ATOM 2311 N N . TRP A 1 284 ? 0.922 5.944 28.159 1.00 77.50 284 TRP A N 1
ATOM 2312 C CA . TRP A 1 284 ? 1.867 6.288 27.094 1.00 77.50 284 TRP A CA 1
ATOM 2313 C C . TRP A 1 284 ? 3.286 5.823 27.404 1.00 77.50 284 TRP A C 1
ATOM 2315 O O . TRP A 1 284 ? 4.017 5.461 26.492 1.00 77.50 284 TRP A O 1
ATOM 2325 N N . ARG A 1 285 ? 3.633 5.746 28.692 1.00 82.38 285 ARG A N 1
ATOM 2326 C CA . ARG A 1 285 ? 4.910 5.226 29.167 1.00 82.38 285 ARG A CA 1
ATOM 2327 C C . ARG A 1 285 ? 5.213 3.822 28.629 1.00 82.38 285 ARG A C 1
ATOM 2329 O O . ARG A 1 285 ? 6.205 3.652 27.936 1.00 82.38 285 ARG A O 1
ATOM 2336 N N . GLU A 1 286 ? 4.346 2.846 28.901 1.00 83.12 286 GLU A N 1
ATOM 2337 C CA . GLU A 1 286 ? 4.550 1.446 28.489 1.00 83.12 286 GLU A CA 1
ATOM 2338 C C . GLU A 1 286 ? 4.640 1.328 26.958 1.00 83.12 286 GLU A C 1
ATOM 2340 O O . GLU A 1 286 ? 5.463 0.587 26.426 1.00 83.12 286 GLU A O 1
ATOM 2345 N N . HIS A 1 287 ? 3.829 2.110 26.237 1.00 82.56 287 HIS A N 1
ATOM 2346 C CA . HIS A 1 287 ? 3.861 2.134 24.779 1.00 82.56 287 HIS A CA 1
ATOM 2347 C C . HIS A 1 287 ? 5.167 2.723 24.227 1.00 82.56 287 HIS A C 1
ATOM 2349 O O . HIS A 1 287 ? 5.769 2.142 23.328 1.00 82.56 287 HIS A O 1
ATOM 2355 N N . ILE A 1 288 ? 5.623 3.857 24.764 1.00 84.50 288 ILE A N 1
ATOM 2356 C CA . ILE A 1 288 ? 6.879 4.492 24.351 1.00 84.50 288 ILE A CA 1
ATOM 2357 C C . ILE A 1 288 ? 8.068 3.568 24.658 1.00 84.50 288 ILE A C 1
ATOM 2359 O O . ILE A 1 288 ? 8.935 3.408 23.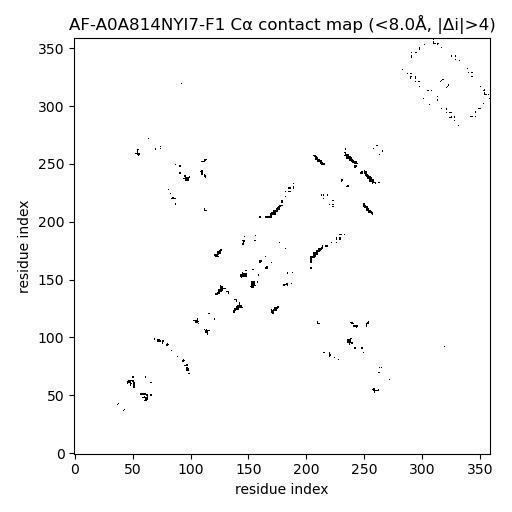799 1.00 84.50 288 ILE A O 1
ATOM 2363 N N . GLU A 1 289 ? 8.087 2.912 25.825 1.00 87.88 289 GLU A N 1
ATOM 2364 C CA . GLU A 1 289 ? 9.113 1.920 26.190 1.00 87.88 289 GLU A CA 1
ATOM 2365 C C . GLU A 1 289 ? 9.168 0.769 25.170 1.00 87.88 289 GLU A C 1
ATOM 2367 O O . GLU A 1 289 ? 10.252 0.404 24.705 1.00 87.88 289 GLU A O 1
ATOM 2372 N N . ASP A 1 290 ? 8.014 0.245 24.746 1.00 86.94 290 ASP A N 1
ATOM 2373 C CA . ASP A 1 290 ? 7.940 -0.795 23.714 1.00 86.94 290 ASP A CA 1
ATOM 2374 C C . ASP A 1 290 ? 8.421 -0.295 22.339 1.00 86.94 290 ASP A C 1
ATOM 2376 O O . ASP A 1 290 ? 9.195 -0.974 21.656 1.00 86.94 290 ASP A O 1
ATOM 2380 N N . VAL A 1 291 ? 8.040 0.924 21.936 1.00 85.19 291 VAL A N 1
ATOM 2381 C CA . VAL A 1 291 ? 8.506 1.539 20.680 1.00 85.19 291 VAL A CA 1
ATOM 2382 C C . VAL A 1 291 ? 10.031 1.673 20.675 1.00 85.19 291 VAL A C 1
ATOM 2384 O O . VAL A 1 291 ? 10.672 1.291 19.690 1.00 85.19 291 VAL A O 1
ATOM 2387 N N . VAL A 1 292 ? 10.622 2.167 21.766 1.00 91.62 292 VAL A N 1
ATOM 2388 C CA . VAL A 1 292 ? 12.077 2.299 21.931 1.00 91.62 292 VAL A CA 1
ATOM 2389 C C . VAL A 1 292 ? 12.753 0.931 21.867 1.00 91.62 292 VAL A C 1
ATOM 2391 O O . VAL A 1 292 ? 13.676 0.745 21.072 1.00 91.62 292 VAL A O 1
ATOM 2394 N N . LEU A 1 293 ? 12.273 -0.048 22.640 1.00 92.50 293 LEU A N 1
ATOM 2395 C CA . LEU A 1 293 ? 12.830 -1.401 22.672 1.00 92.50 293 LEU A CA 1
ATOM 2396 C C . LEU A 1 293 ? 12.823 -2.051 21.282 1.00 92.50 293 LEU A C 1
ATOM 2398 O O . LEU A 1 293 ? 13.821 -2.642 20.854 1.00 92.50 293 LEU A O 1
ATOM 2402 N N . ASN A 1 294 ? 11.713 -1.919 20.556 1.00 88.69 294 ASN A N 1
ATOM 2403 C CA . ASN A 1 294 ? 11.575 -2.442 19.201 1.00 88.69 294 ASN A CA 1
ATOM 2404 C C . ASN A 1 294 ? 12.507 -1.733 18.211 1.00 88.69 294 ASN A C 1
ATOM 2406 O O . ASN A 1 294 ? 13.111 -2.395 17.360 1.00 88.69 294 ASN A O 1
ATOM 2410 N N . CYS A 1 295 ? 12.680 -0.413 18.334 1.00 93.06 295 CYS A N 1
ATOM 2411 C CA . CYS A 1 295 ? 13.646 0.334 17.529 1.00 93.06 295 CYS A CA 1
ATOM 2412 C C . CYS A 1 295 ? 15.080 -0.147 17.782 1.00 93.06 295 CYS A C 1
ATOM 2414 O O . CYS A 1 295 ? 15.795 -0.431 16.823 1.00 93.06 295 CYS A O 1
ATOM 2416 N N . THR A 1 296 ? 15.481 -0.332 19.042 1.00 95.00 296 THR A N 1
ATOM 2417 C CA . THR A 1 296 ? 16.815 -0.832 19.411 1.00 95.00 296 THR A CA 1
ATOM 2418 C C . THR A 1 296 ? 17.083 -2.224 18.843 1.00 95.00 296 THR A C 1
ATOM 2420 O O . THR A 1 296 ? 18.114 -2.450 18.206 1.00 95.00 296 THR A O 1
ATOM 2423 N N . LYS A 1 297 ? 16.140 -3.163 19.011 1.00 92.56 297 LYS A N 1
ATOM 2424 C CA . LYS A 1 297 ? 16.262 -4.528 18.466 1.00 92.56 297 LYS A CA 1
ATOM 2425 C C . LYS A 1 297 ? 16.425 -4.514 16.947 1.00 92.56 297 LYS A C 1
ATOM 2427 O O . LYS A 1 297 ? 17.296 -5.200 16.410 1.00 92.56 297 LYS A O 1
ATOM 2432 N N . ARG A 1 298 ? 15.603 -3.716 16.258 1.00 89.31 298 ARG A N 1
ATOM 2433 C CA . ARG A 1 298 ? 15.623 -3.613 14.795 1.00 89.31 298 ARG A CA 1
ATOM 2434 C C . ARG A 1 298 ? 16.905 -2.960 14.289 1.00 89.31 298 ARG A C 1
ATOM 2436 O O . ARG A 1 298 ? 17.475 -3.447 13.320 1.00 89.31 298 ARG A O 1
ATOM 2443 N N . LEU A 1 299 ? 17.396 -1.935 14.977 1.00 93.31 299 LEU A N 1
ATOM 2444 C CA . LEU A 1 299 ? 18.671 -1.299 14.666 1.00 93.31 299 LEU A CA 1
ATOM 2445 C C . LEU A 1 299 ? 19.846 -2.281 14.814 1.00 93.31 299 LEU A C 1
ATOM 2447 O O . LEU A 1 299 ? 20.704 -2.347 13.940 1.00 93.31 299 LEU A O 1
ATOM 2451 N N . GLY A 1 300 ? 19.845 -3.119 15.856 1.00 91.31 300 GLY A N 1
ATOM 2452 C CA . GLY A 1 300 ? 20.842 -4.181 16.014 1.00 91.31 300 GLY A CA 1
ATOM 2453 C C . GLY A 1 300 ? 20.795 -5.233 14.898 1.00 91.31 300 GLY A C 1
ATOM 2454 O O . GLY A 1 300 ? 21.840 -5.699 14.445 1.00 91.31 300 GLY A O 1
ATOM 2455 N N . ALA A 1 301 ? 19.599 -5.601 14.426 1.00 87.69 301 ALA A N 1
ATOM 2456 C CA . ALA A 1 301 ? 19.446 -6.485 13.268 1.00 87.69 301 ALA A CA 1
ATOM 2457 C C . ALA A 1 301 ? 19.970 -5.832 11.977 1.00 87.69 301 ALA A C 1
ATOM 2459 O O . ALA A 1 301 ? 20.734 -6.462 11.248 1.00 87.69 301 ALA A O 1
ATOM 2460 N N . MET A 1 302 ? 19.635 -4.558 11.745 1.00 88.19 302 MET A N 1
ATOM 2461 C CA . MET A 1 302 ? 20.118 -3.782 10.598 1.00 88.19 302 MET A CA 1
ATOM 2462 C C . MET A 1 302 ? 21.638 -3.655 10.588 1.00 88.19 302 MET A C 1
ATOM 2464 O O . MET A 1 302 ? 22.250 -3.879 9.551 1.00 88.19 302 MET A O 1
ATOM 2468 N N . TYR A 1 303 ? 22.256 -3.367 11.735 1.00 88.56 303 TYR A N 1
ATOM 2469 C CA . TYR A 1 303 ? 23.713 -3.288 11.841 1.00 88.56 303 TYR A CA 1
ATOM 2470 C C . TYR A 1 303 ? 24.393 -4.589 11.390 1.00 88.56 303 TYR A C 1
ATOM 2472 O O . TYR A 1 303 ? 25.380 -4.540 10.664 1.00 88.56 303 TYR A O 1
ATOM 2480 N N . ARG A 1 304 ? 23.849 -5.759 11.759 1.00 91.69 304 ARG A N 1
ATOM 2481 C CA . ARG A 1 304 ? 24.395 -7.057 11.326 1.00 91.69 304 ARG A CA 1
ATOM 2482 C C . ARG A 1 304 ? 24.176 -7.321 9.838 1.00 91.69 304 ARG A C 1
ATOM 2484 O O . ARG A 1 304 ? 25.088 -7.794 9.173 1.00 91.69 304 ARG A O 1
ATOM 2491 N N . GLN A 1 305 ? 22.984 -7.021 9.329 1.00 89.81 305 GLN A N 1
ATOM 2492 C CA . GLN A 1 305 ? 22.610 -7.313 7.945 1.00 89.81 305 GLN A CA 1
ATOM 2493 C C . GLN A 1 305 ? 23.287 -6.374 6.935 1.00 89.81 305 GLN A C 1
ATOM 2495 O O . GLN A 1 305 ? 23.643 -6.802 5.844 1.00 89.81 305 GLN A O 1
ATOM 2500 N N . PHE A 1 306 ? 23.495 -5.110 7.303 1.00 88.31 306 PHE A N 1
ATOM 2501 C CA . PHE A 1 306 ? 24.003 -4.062 6.413 1.00 88.31 306 PHE A CA 1
ATOM 2502 C C . PHE A 1 306 ? 25.400 -3.571 6.807 1.00 88.31 306 PHE A C 1
ATOM 2504 O O . PHE A 1 306 ? 25.770 -2.449 6.467 1.00 88.31 306 PHE A O 1
ATOM 2511 N N . LYS A 1 307 ? 26.189 -4.392 7.517 1.00 90.31 307 LYS A N 1
ATOM 2512 C CA . LYS A 1 307 ? 27.534 -4.013 7.984 1.00 90.31 307 LYS A CA 1
ATOM 2513 C C . LYS A 1 307 ? 28.442 -3.535 6.842 1.00 90.31 307 LYS A C 1
ATOM 2515 O O . LYS A 1 307 ? 29.169 -2.570 7.021 1.00 90.31 307 LYS A O 1
ATOM 2520 N N . GLY A 1 308 ? 28.369 -4.187 5.679 1.00 86.19 308 GLY A N 1
ATOM 2521 C CA . GLY A 1 308 ? 29.154 -3.834 4.489 1.00 86.19 308 GLY A CA 1
ATOM 2522 C C . GLY A 1 308 ? 28.507 -2.792 3.570 1.00 86.19 308 GLY A C 1
ATOM 2523 O O . GLY A 1 308 ? 29.053 -2.503 2.511 1.00 86.19 308 GLY A O 1
ATOM 2524 N N . ALA A 1 309 ? 27.334 -2.253 3.918 1.00 85.31 309 ALA A N 1
ATOM 2525 C CA . ALA A 1 309 ? 26.659 -1.278 3.069 1.00 85.31 309 ALA A CA 1
ATOM 2526 C C . ALA A 1 309 ? 27.293 0.121 3.220 1.00 85.31 309 ALA A C 1
ATOM 2528 O O . ALA A 1 309 ? 27.666 0.510 4.335 1.00 85.31 309 ALA A O 1
ATOM 2529 N N . PRO A 1 310 ? 27.347 0.935 2.146 1.00 89.88 310 PRO A N 1
ATOM 2530 C CA . PRO A 1 310 ? 27.782 2.326 2.240 1.00 89.88 310 PRO A CA 1
ATOM 2531 C C . PRO A 1 310 ? 27.015 3.099 3.321 1.00 89.88 310 PRO A C 1
ATOM 2533 O O . PRO A 1 310 ? 25.822 2.865 3.548 1.00 89.88 310 PRO A O 1
ATOM 2536 N N . SER A 1 311 ? 27.682 4.046 3.985 1.00 88.62 311 SER A N 1
ATOM 2537 C CA . SER A 1 311 ? 27.087 4.870 5.052 1.00 88.62 311 SER A CA 1
ATOM 2538 C C . SER A 1 311 ? 25.814 5.601 4.599 1.00 88.62 311 SER A C 1
ATOM 2540 O O . SER A 1 311 ? 24.860 5.724 5.368 1.00 88.62 311 SER A O 1
ATOM 2542 N N . SER A 1 312 ? 25.739 5.998 3.324 1.00 84.31 312 SER A N 1
ATOM 2543 C CA . SER A 1 312 ? 24.546 6.585 2.699 1.00 84.31 312 SER A CA 1
ATOM 2544 C C . SER A 1 312 ? 23.332 5.645 2.720 1.00 84.31 312 SER A C 1
ATOM 2546 O O . SER A 1 312 ? 22.231 6.073 3.070 1.00 84.31 312 SER A O 1
ATOM 2548 N N . ILE A 1 313 ? 23.528 4.357 2.423 1.00 82.31 313 ILE A N 1
ATOM 2549 C CA . ILE A 1 313 ? 22.476 3.331 2.462 1.00 82.31 313 ILE A CA 1
ATOM 2550 C C . ILE A 1 313 ? 22.054 3.055 3.908 1.00 82.31 313 ILE A C 1
ATOM 2552 O O . ILE A 1 313 ? 20.861 3.040 4.214 1.00 82.31 313 ILE A O 1
ATOM 2556 N N . ARG A 1 314 ? 23.015 2.925 4.833 1.00 89.94 314 ARG A N 1
ATOM 2557 C CA . ARG A 1 314 ? 22.729 2.732 6.269 1.00 89.94 314 ARG A CA 1
ATOM 2558 C C . ARG A 1 314 ? 21.931 3.900 6.858 1.00 89.94 314 ARG A C 1
ATOM 2560 O O . ARG A 1 314 ? 20.965 3.678 7.591 1.00 89.94 314 ARG A O 1
ATOM 2567 N N . LEU A 1 315 ? 22.280 5.137 6.495 1.00 89.25 315 LEU A N 1
ATOM 2568 C CA . LEU A 1 315 ? 21.540 6.341 6.883 1.00 89.25 315 LEU A CA 1
ATOM 2569 C C . LEU A 1 315 ? 20.103 6.311 6.354 1.00 89.25 315 LEU A C 1
ATOM 2571 O O . LEU A 1 315 ? 19.168 6.666 7.074 1.00 89.25 315 LEU A O 1
ATOM 2575 N N . GLN A 1 316 ? 19.919 5.877 5.110 1.00 82.44 316 GLN A N 1
ATOM 2576 C CA . GLN A 1 316 ? 18.606 5.799 4.485 1.00 82.44 316 GLN A CA 1
ATOM 2577 C C . GLN A 1 316 ? 17.709 4.748 5.159 1.00 82.44 316 GLN A C 1
ATOM 2579 O O . GLN A 1 316 ? 16.544 5.022 5.460 1.00 82.44 316 GLN A O 1
ATOM 2584 N N . ILE A 1 317 ? 18.261 3.580 5.491 1.00 81.69 317 ILE A N 1
ATOM 2585 C CA . ILE A 1 317 ? 17.562 2.529 6.247 1.00 81.69 317 ILE A CA 1
ATOM 2586 C C . ILE A 1 317 ? 17.159 3.034 7.641 1.00 81.69 317 ILE A C 1
ATOM 2588 O O . ILE A 1 317 ? 16.025 2.829 8.079 1.00 81.69 317 ILE A O 1
ATOM 2592 N N . TYR A 1 318 ? 18.049 3.750 8.334 1.00 91.25 318 TYR A N 1
ATOM 2593 C CA . TYR A 1 318 ? 17.730 4.355 9.628 1.00 91.25 318 TYR A CA 1
ATOM 2594 C C . TYR A 1 318 ? 16.568 5.356 9.529 1.00 91.25 318 TYR A C 1
ATOM 2596 O O . TYR A 1 318 ? 15.611 5.277 10.309 1.00 91.25 318 TYR A O 1
ATOM 2604 N N . LYS A 1 319 ? 16.628 6.276 8.556 1.00 83.94 319 LYS A N 1
ATOM 2605 C CA . LYS A 1 319 ? 15.594 7.301 8.344 1.00 83.94 319 LYS A CA 1
ATOM 2606 C C . LYS A 1 319 ? 14.220 6.684 8.084 1.00 83.94 319 LYS A C 1
ATOM 2608 O O . LYS A 1 319 ? 13.233 7.141 8.656 1.00 83.94 319 LYS A O 1
ATOM 2613 N N . THR A 1 320 ? 14.167 5.641 7.260 1.00 78.69 320 THR A N 1
ATOM 2614 C CA . THR A 1 320 ? 12.914 4.986 6.856 1.00 78.69 320 THR A CA 1
ATOM 2615 C C . THR A 1 320 ? 12.340 4.092 7.953 1.00 78.69 320 THR A C 1
ATOM 2617 O O . THR A 1 320 ? 11.148 4.153 8.241 1.00 78.69 320 THR A O 1
ATOM 2620 N N . CYS A 1 321 ? 13.168 3.282 8.617 1.00 82.12 321 CYS A N 1
ATOM 2621 C CA . CYS A 1 321 ? 12.659 2.225 9.491 1.00 82.12 321 CYS A CA 1
ATOM 2622 C C . CYS A 1 321 ? 12.623 2.570 10.987 1.00 82.12 321 CYS A C 1
ATOM 2624 O O . CYS A 1 321 ? 11.854 1.950 11.730 1.00 82.12 321 CYS A O 1
ATOM 2626 N N . ILE A 1 322 ? 13.476 3.494 11.443 1.00 91.38 322 ILE A N 1
ATOM 2627 C CA . ILE A 1 322 ? 13.690 3.781 12.870 1.00 91.38 322 ILE A CA 1
ATOM 2628 C C . ILE A 1 322 ? 13.289 5.219 13.209 1.00 91.38 322 ILE A C 1
ATOM 2630 O O . ILE A 1 322 ? 12.497 5.432 14.127 1.00 91.38 322 ILE A O 1
ATOM 2634 N N . LEU A 1 323 ? 13.778 6.210 12.456 1.00 89.62 323 LEU A N 1
ATOM 2635 C CA . LEU A 1 323 ? 13.610 7.626 12.801 1.00 89.62 323 LEU A CA 1
ATOM 2636 C C . LEU A 1 323 ? 12.138 8.057 12.888 1.00 89.62 323 LEU A C 1
ATOM 2638 O O . LEU A 1 323 ? 11.769 8.774 13.815 1.00 89.62 323 LEU A O 1
ATOM 2642 N N . ALA A 1 324 ? 11.279 7.586 11.978 1.00 82.12 324 ALA A N 1
ATOM 2643 C CA . ALA A 1 324 ? 9.848 7.897 12.015 1.00 82.12 324 ALA A CA 1
ATOM 2644 C C . ALA A 1 324 ? 9.178 7.439 13.327 1.00 82.12 324 ALA A C 1
ATOM 2646 O O . ALA A 1 324 ? 8.383 8.176 13.910 1.00 82.12 324 ALA A O 1
ATOM 2647 N N . LYS A 1 325 ? 9.555 6.258 13.834 1.00 86.50 325 LYS A N 1
ATOM 2648 C CA . LYS A 1 325 ? 9.026 5.699 15.088 1.00 86.50 325 LYS A CA 1
ATOM 2649 C C . LYS A 1 325 ? 9.540 6.449 16.313 1.00 86.50 325 LYS A C 1
ATOM 2651 O O . LYS A 1 325 ? 8.773 6.710 17.234 1.00 86.50 325 LYS A O 1
ATOM 2656 N N . LEU A 1 326 ? 10.815 6.841 16.301 1.00 89.25 326 LEU A N 1
ATOM 2657 C CA . LEU A 1 326 ? 11.395 7.661 17.367 1.00 89.25 326 LEU A CA 1
ATOM 2658 C C . LEU A 1 326 ? 10.767 9.062 17.409 1.00 89.25 326 LEU A C 1
ATOM 2660 O O . LEU A 1 326 ? 10.476 9.563 18.489 1.00 89.25 326 LEU A O 1
ATOM 2664 N N . ASN A 1 327 ? 10.498 9.676 16.252 1.00 84.56 327 ASN A N 1
ATOM 2665 C CA . ASN A 1 327 ? 9.813 10.970 16.179 1.00 84.56 327 ASN A CA 1
ATOM 2666 C C . ASN A 1 327 ? 8.370 10.888 16.687 1.00 84.56 327 ASN A C 1
ATOM 2668 O O . ASN A 1 327 ? 7.920 11.794 17.383 1.00 84.56 327 ASN A O 1
ATOM 2672 N N . TYR A 1 328 ? 7.667 9.794 16.385 1.00 85.31 328 TYR A N 1
ATOM 2673 C CA . TYR A 1 328 ? 6.350 9.517 16.954 1.00 85.31 328 TYR A CA 1
ATOM 2674 C C . TYR A 1 328 ? 6.408 9.413 18.486 1.00 85.31 328 TYR A C 1
ATOM 2676 O O . TYR A 1 328 ? 5.685 10.128 19.174 1.00 85.31 328 TYR A O 1
ATOM 2684 N N . ALA A 1 329 ? 7.324 8.601 19.024 1.00 86.12 329 ALA A N 1
ATOM 2685 C CA . ALA A 1 329 ? 7.517 8.470 20.468 1.00 86.12 329 ALA A CA 1
ATOM 2686 C C . ALA A 1 329 ? 7.870 9.812 21.136 1.00 86.12 329 ALA A C 1
ATOM 2688 O O . ALA A 1 329 ? 7.347 10.129 22.202 1.00 86.12 329 ALA A O 1
ATOM 2689 N N . ARG A 1 330 ? 8.701 10.634 20.481 1.00 86.88 330 ARG A N 1
ATOM 2690 C CA . ARG A 1 330 ? 9.046 11.983 20.946 1.00 86.88 330 ARG A CA 1
ATOM 2691 C C . ARG A 1 330 ? 7.838 12.919 20.969 1.00 86.88 330 ARG A C 1
ATOM 2693 O O . ARG A 1 330 ? 7.686 13.659 21.930 1.00 86.88 330 ARG A O 1
ATOM 2700 N N . ALA A 1 331 ? 6.988 12.892 19.943 1.00 83.75 331 ALA A N 1
ATOM 2701 C CA . ALA A 1 331 ? 5.801 13.747 19.865 1.00 83.75 331 ALA A CA 1
ATOM 2702 C C . ALA A 1 331 ? 4.761 13.435 20.956 1.00 83.75 331 ALA A C 1
ATOM 2704 O O . ALA A 1 331 ? 3.975 14.304 21.319 1.00 83.75 331 ALA A O 1
ATOM 2705 N N . LEU A 1 332 ? 4.769 12.207 21.480 1.00 79.50 332 LEU A N 1
ATOM 2706 C CA . LEU A 1 332 ? 3.927 11.789 22.601 1.00 79.50 332 LEU A CA 1
ATOM 2707 C C . LEU A 1 332 ? 4.513 12.140 23.976 1.00 79.50 332 LEU A C 1
ATOM 2709 O O . LEU A 1 332 ? 3.804 12.050 24.978 1.00 79.50 332 LEU A O 1
ATOM 2713 N N . ASN A 1 333 ? 5.793 12.511 24.047 1.00 77.50 333 ASN A N 1
ATOM 2714 C CA . ASN A 1 333 ? 6.447 12.862 25.299 1.00 77.50 333 ASN A CA 1
ATOM 2715 C C . ASN A 1 333 ? 6.137 14.324 25.659 1.00 77.50 333 ASN A C 1
ATOM 2717 O O . ASN A 1 333 ? 6.820 15.238 25.206 1.00 77.50 333 ASN A O 1
ATOM 2721 N N . ASP A 1 334 ? 5.112 14.550 26.481 1.00 69.38 334 ASP A N 1
ATOM 2722 C CA . ASP A 1 334 ? 4.670 15.887 26.920 1.00 69.38 334 ASP A CA 1
ATOM 2723 C C . ASP A 1 334 ? 5.581 16.487 28.018 1.00 69.38 334 ASP A C 1
ATOM 2725 O O . ASP A 1 334 ? 5.115 16.957 29.052 1.00 69.38 334 ASP A O 1
ATOM 2729 N N . ASN A 1 335 ? 6.907 16.378 27.856 1.00 65.88 335 ASN A N 1
ATOM 2730 C CA . ASN A 1 335 ? 7.962 16.824 28.790 1.00 65.88 335 ASN A CA 1
ATOM 2731 C C . ASN A 1 335 ? 7.911 16.249 30.222 1.00 65.88 335 ASN A C 1
ATOM 2733 O O . ASN A 1 335 ? 8.770 16.549 31.048 1.00 65.88 335 ASN A O 1
ATOM 2737 N N . THR A 1 336 ? 6.942 15.392 30.534 1.00 65.25 336 THR A N 1
ATOM 2738 C CA . THR A 1 336 ? 6.729 14.831 31.877 1.00 65.25 336 THR A CA 1
ATOM 2739 C C . THR A 1 336 ? 7.685 13.687 32.220 1.00 65.25 336 THR A C 1
ATOM 2741 O O . THR A 1 336 ? 7.756 13.269 33.375 1.00 65.25 336 THR A O 1
ATOM 2744 N N . PHE A 1 337 ? 8.468 13.201 31.253 1.00 72.94 337 PHE A N 1
ATOM 2745 C CA . PHE A 1 337 ? 9.342 12.044 31.422 1.00 72.94 337 PHE A CA 1
ATOM 2746 C C . PHE A 1 337 ? 10.751 12.314 30.874 1.00 72.94 337 PHE A C 1
ATOM 2748 O O . PHE A 1 337 ? 11.115 11.865 29.786 1.00 72.94 337 PHE A O 1
ATOM 2755 N N . ALA A 1 338 ? 11.586 13.002 31.655 1.00 76.81 338 ALA A N 1
ATOM 2756 C CA . ALA A 1 338 ? 13.001 13.222 31.323 1.00 76.81 338 ALA A CA 1
ATOM 2757 C C . ALA A 1 338 ? 13.761 11.906 31.032 1.00 76.81 338 ALA A C 1
ATOM 2759 O O . ALA A 1 338 ? 14.671 11.861 30.206 1.00 76.81 338 ALA A O 1
ATOM 2760 N N . SER A 1 339 ? 13.339 10.794 31.648 1.00 79.06 339 SER A N 1
ATOM 2761 C CA . SER A 1 339 ? 13.897 9.461 31.391 1.00 79.06 339 SER A CA 1
ATOM 2762 C C . SER A 1 339 ? 13.726 8.993 29.941 1.00 79.06 339 SER A C 1
ATOM 2764 O O . SER A 1 339 ? 14.538 8.203 29.464 1.00 79.06 339 SER A O 1
ATOM 2766 N N . PHE A 1 340 ? 12.696 9.464 29.228 1.00 84.31 340 PHE A N 1
ATOM 2767 C CA . PHE A 1 340 ? 12.458 9.064 27.840 1.00 84.31 340 PHE A CA 1
ATOM 2768 C C . PHE A 1 340 ? 13.370 9.753 26.846 1.00 84.31 340 PHE A C 1
ATOM 2770 O O . PHE A 1 340 ? 13.765 9.127 25.864 1.00 84.31 340 PHE A O 1
ATOM 2777 N N . GLU A 1 341 ? 13.748 11.002 27.102 1.00 86.00 341 GLU A N 1
ATOM 2778 C CA . GLU A 1 341 ? 14.692 11.699 26.231 1.00 86.00 341 GLU A CA 1
ATOM 2779 C C . GLU A 1 341 ? 16.029 10.959 26.188 1.00 86.00 341 GLU A C 1
ATOM 2781 O O . GLU A 1 341 ? 16.538 10.682 25.104 1.00 86.00 341 GLU A O 1
ATOM 2786 N N . SER A 1 342 ? 16.521 10.513 27.349 1.00 87.75 342 SER A N 1
ATOM 2787 C CA . SER A 1 342 ? 17.748 9.715 27.445 1.00 87.75 342 SER A CA 1
ATOM 2788 C C . SER A 1 342 ? 17.656 8.388 26.676 1.00 87.75 342 SER A C 1
ATOM 2790 O O . SER A 1 342 ? 18.602 7.992 25.991 1.00 87.75 342 SER A O 1
ATOM 2792 N N . GLN A 1 343 ? 16.506 7.708 26.729 1.00 90.75 343 GLN A N 1
ATOM 2793 C CA . GLN A 1 343 ? 16.290 6.463 25.988 1.00 90.75 343 GLN A CA 1
ATOM 2794 C C . GLN A 1 343 ? 16.244 6.685 24.471 1.00 90.75 343 GLN A C 1
ATOM 2796 O O . GLN A 1 343 ? 16.900 5.957 23.727 1.00 90.75 343 GLN A O 1
ATOM 2801 N N . LEU A 1 344 ? 15.510 7.699 24.002 1.00 90.50 344 LEU A N 1
ATOM 2802 C CA . LEU A 1 344 ? 15.455 8.052 22.580 1.00 90.50 344 LEU A CA 1
ATOM 2803 C C . LEU A 1 344 ? 16.843 8.443 22.059 1.00 90.50 344 LEU A C 1
ATOM 2805 O O . LEU A 1 344 ? 17.264 7.956 21.007 1.00 90.50 344 LEU A O 1
ATOM 2809 N N . GLU A 1 345 ? 17.576 9.258 22.818 1.00 90.50 345 GLU A N 1
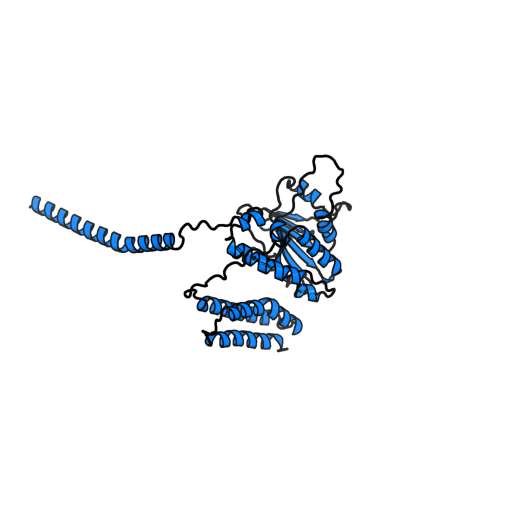ATOM 2810 C CA . GLU A 1 345 ? 18.938 9.675 22.488 1.00 90.50 345 GLU A CA 1
ATOM 2811 C C . GLU A 1 345 ? 19.897 8.476 22.429 1.00 90.50 345 GLU A C 1
ATOM 2813 O O . GLU A 1 345 ? 20.740 8.405 21.536 1.00 90.50 345 GLU A O 1
ATOM 2818 N N . SER A 1 346 ? 19.745 7.487 23.317 1.00 92.75 346 SER A N 1
ATOM 2819 C CA . SER A 1 346 ? 20.534 6.248 23.283 1.00 92.75 346 SER A CA 1
ATOM 2820 C C . SER A 1 346 ? 20.352 5.485 21.964 1.00 92.75 346 SER A C 1
ATOM 2822 O O . SER A 1 346 ? 21.340 5.098 21.334 1.00 92.75 346 SER A O 1
ATOM 2824 N N . VAL A 1 347 ? 19.112 5.346 21.475 1.00 92.44 347 VAL A N 1
ATOM 2825 C CA . VAL A 1 347 ? 18.847 4.708 20.171 1.00 92.44 347 VAL A CA 1
ATOM 2826 C C . VAL A 1 347 ? 19.431 5.531 19.021 1.00 92.44 347 VAL A C 1
ATOM 2828 O O . VAL A 1 347 ? 19.985 4.968 18.078 1.00 92.44 347 VAL A O 1
ATOM 2831 N N . GLN A 1 348 ? 19.351 6.863 19.094 1.00 92.12 348 GLN A N 1
ATOM 2832 C CA . GLN A 1 348 ? 19.938 7.751 18.086 1.00 92.12 348 GLN A CA 1
ATOM 2833 C C . GLN A 1 348 ? 21.471 7.674 18.061 1.00 92.12 348 GLN A C 1
ATOM 2835 O O . GLN A 1 348 ? 22.049 7.612 16.978 1.00 92.12 348 GLN A O 1
ATOM 2840 N N . LYS A 1 349 ? 22.133 7.601 19.222 1.00 93.00 349 LYS A N 1
ATOM 2841 C CA . LYS A 1 349 ? 23.589 7.398 19.334 1.00 93.00 349 LYS A CA 1
ATOM 2842 C C . LYS A 1 349 ? 24.013 6.056 18.747 1.00 93.00 349 LYS A C 1
ATOM 2844 O O . LYS A 1 349 ? 24.962 6.002 17.967 1.00 93.00 349 LYS A O 1
ATOM 2849 N N . LEU A 1 350 ? 23.273 4.989 19.056 1.00 91.38 350 LEU A N 1
ATOM 2850 C CA . LEU A 1 350 ? 23.515 3.671 18.471 1.00 91.38 350 LEU A CA 1
ATOM 2851 C C . LEU A 1 350 ? 23.355 3.702 16.943 1.00 91.38 350 LEU A C 1
ATOM 2853 O O . LEU A 1 350 ? 24.126 3.068 16.224 1.00 91.38 350 LEU A O 1
ATOM 2857 N N . ALA A 1 351 ? 22.386 4.468 16.435 1.00 91.44 351 ALA A N 1
ATOM 2858 C CA . ALA A 1 351 ? 22.166 4.601 15.001 1.00 91.44 351 ALA A CA 1
ATOM 2859 C C . ALA A 1 351 ? 23.273 5.405 14.321 1.00 91.44 351 ALA A C 1
ATOM 2861 O O . ALA A 1 351 ? 23.747 4.997 13.266 1.00 91.44 351 ALA A O 1
ATOM 2862 N N . ALA A 1 352 ? 23.721 6.503 14.935 1.00 90.81 352 ALA A N 1
ATOM 2863 C CA . ALA A 1 352 ? 24.857 7.274 14.445 1.00 90.81 352 ALA A CA 1
ATOM 2864 C C . ALA A 1 352 ? 26.093 6.377 14.310 1.00 90.81 352 ALA A C 1
ATOM 2866 O O . ALA A 1 352 ? 26.673 6.310 13.231 1.00 90.81 352 ALA A O 1
ATOM 2867 N N . HIS A 1 353 ? 26.401 5.588 15.344 1.00 90.69 353 HIS A N 1
ATOM 2868 C CA . HIS A 1 353 ? 27.495 4.618 15.307 1.00 90.69 353 HIS A CA 1
ATOM 2869 C C . HIS A 1 353 ? 27.316 3.571 14.194 1.00 90.69 353 HIS A C 1
ATOM 2871 O O . HIS A 1 353 ? 28.254 3.283 13.453 1.00 90.69 353 HIS A O 1
ATOM 2877 N N . MET A 1 354 ? 26.106 3.020 14.026 1.00 90.56 354 MET A N 1
ATOM 2878 C CA . MET A 1 354 ? 25.800 2.098 12.922 1.00 90.56 354 MET A CA 1
ATOM 2879 C C . MET A 1 354 ? 26.086 2.728 11.554 1.00 90.56 354 MET A C 1
ATOM 2881 O O . MET A 1 354 ? 26.542 2.023 10.661 1.00 90.56 354 MET A O 1
ATOM 2885 N N . ILE A 1 355 ? 25.794 4.017 11.375 1.00 91.19 355 ILE A N 1
ATOM 2886 C CA . ILE A 1 355 ? 25.909 4.724 10.094 1.00 91.19 355 ILE A CA 1
ATOM 2887 C C . ILE A 1 355 ? 27.358 5.109 9.784 1.00 91.19 355 ILE A C 1
ATOM 2889 O O . ILE A 1 355 ? 27.759 5.021 8.627 1.00 91.19 355 ILE A O 1
ATOM 2893 N N . THR A 1 356 ? 28.123 5.554 10.785 1.00 88.19 356 THR A N 1
ATOM 2894 C CA . THR A 1 356 ? 29.441 6.174 10.570 1.00 88.19 356 THR A CA 1
ATOM 2895 C C . THR A 1 356 ? 30.619 5.223 10.700 1.00 88.19 356 THR A C 1
ATOM 2897 O O . THR A 1 356 ? 31.689 5.537 10.195 1.00 88.19 356 THR A O 1
ATOM 2900 N N . CYS A 1 357 ? 30.478 4.097 11.402 1.00 81.62 357 CYS A N 1
ATOM 2901 C CA . CYS A 1 357 ? 31.595 3.172 11.564 1.00 81.62 357 CYS A CA 1
ATOM 2902 C C . CYS A 1 357 ? 31.756 2.302 10.317 1.00 81.62 357 CYS A C 1
ATOM 2904 O O . CYS A 1 357 ? 30.970 1.377 10.098 1.00 81.62 357 CYS A O 1
ATOM 2906 N N . ASP A 1 358 ? 32.777 2.602 9.523 1.00 61.78 358 ASP A N 1
ATOM 2907 C CA . ASP A 1 358 ? 33.338 1.685 8.536 1.00 61.78 358 ASP A CA 1
ATOM 2908 C C . ASP A 1 358 ? 34.273 0.734 9.297 1.00 61.78 358 ASP A C 1
ATOM 2910 O O . ASP A 1 358 ? 35.217 1.179 9.948 1.00 61.78 358 ASP A O 1
ATOM 2914 N N . PHE A 1 359 ? 33.928 -0.554 9.325 1.00 53.56 359 PHE A N 1
ATOM 2915 C CA . PHE A 1 359 ? 34.713 -1.601 9.986 1.00 53.56 359 PHE A CA 1
ATOM 2916 C C . PHE A 1 359 ? 35.499 -2.407 8.969 1.00 53.56 359 PHE A C 1
ATOM 2918 O O . PHE A 1 359 ? 34.880 -2.766 7.941 1.00 53.56 359 PHE A O 1
#

pLDDT: mean 82.85, std 12.27, range [41.72, 95.81]

Nearest PDB structures (foldseek):
  2ipx-assembly1_A  TM=6.312E-01  e=7.066E-02  Homo sapiens
  8h26-assembly2_C  TM=4.128E-01  e=3.904E-01  Staphylococcus aureus subsp. aureus NCTC 8325
  8kdb-assembly1_A  TM=3.100E-01  e=3.058E-01  Human respirovirus 3
  4z6g-assembly1_A  TM=3.628E-01  e=9.921E+00  Homo sapiens

Solvent-accessible surface area (backbone atoms only — not comparable to full-atom values): 20665 Å² total; per-residue (Å²): 115,76,68,59,56,53,56,52,53,52,53,51,50,54,52,52,51,51,52,54,51,51,50,49,50,68,62,46,52,59,53,52,52,46,51,49,49,48,49,61,74,60,41,87,71,72,70,58,18,67,57,25,20,66,25,35,73,67,72,38,82,40,40,41,68,59,43,51,52,50,46,53,52,21,55,60,42,47,60,63,41,68,62,84,68,78,50,74,69,46,62,76,77,37,69,60,58,32,41,79,65,97,79,72,53,84,48,76,65,90,83,60,38,61,40,78,82,91,52,100,79,58,50,34,40,37,38,37,68,64,93,76,82,55,59,83,99,58,42,48,65,40,77,42,45,52,14,77,40,84,77,82,66,30,42,19,68,67,54,49,27,55,77,70,68,31,70,87,46,67,46,43,32,41,34,40,64,42,91,63,63,35,59,51,25,57,50,58,75,71,39,83,72,88,69,76,86,55,96,74,75,75,70,84,67,60,54,41,24,42,31,36,36,45,50,50,83,84,49,60,50,67,56,58,50,50,50,53,52,49,44,42,76,70,22,34,40,36,48,28,66,45,71,24,79,86,80,35,94,46,24,36,25,32,16,32,37,51,36,33,62,68,57,77,43,84,70,74,84,69,76,81,74,76,77,78,80,77,66,94,78,68,66,56,63,65,53,43,52,50,53,52,53,53,42,48,57,50,50,58,50,47,44,68,76,46,60,88,50,57,45,70,56,43,46,49,51,41,52,70,74,37,46,58,56,52,52,51,46,52,75,69,55,81,77,81,52,70,71,52,56,58,52,54,49,50,49,50,53,54,47,50,51,57,29,68,58,85,127

Secondary structure (DSSP, 8-state):
-HHHHHHHHHHHHHHHHHHHHHHHHHHHHHHHHHHHHHHHHT-------HHHHHHHTSS----HHHHHHHHHHHHHHHHHHT-----HHHHHHSS------TT----SSTTS------STT--EEEE-SS---PPTTT-EEE--EES-STTSSEE-HHHHHHHTT-SSS--SEEEEEESSTTHHHHHHHTSPP-----S--PPPP--SEEEEEEEGGGS-HHHHHHHHHHHHHTTEEEEEEEE-TTT-TTEEEEEEEE--HHHHS--S----PPPP---TT--HHHHHHHHHHHHHHHHHHHHHHTTTS-HHHHHHHHIIIIIHHHHHHHHT--SS-HHHHHHHHHHHHHHHHHHH---

InterPro domains:
  IPR025714 Methyltransferase domain [PF13383] (73-117)
  IPR025714 Methyltransferase domain [PF13383] (121-258)
  IPR026913 Probable methyltransferase-like protein 24 [PTHR32026] (121-256)

Foldseek 3Di:
DVVVVVVVVVVVVVVVVVVVVVVCCVVVVVVVVVVVVVCVVVPPPVQPQVPVCQFFVHPDRHHPVVLVVLLVQLVVLVVQQLDADFDLVCVLPHPAFSGEDPPQDADDDQVPWRDDDPDPPAEAEAEDLDDDDDPPPPYDYDNAADADCPVVRHDAPVNVCVVVVVLPHAHAEYEYECPPRCLRNLCQLQDDPPPPPDPCPRPRHDYQKYKYKFQQVVDGSVSVSVSVVSCVVQQKGWHTKDAPVVVDSRIMITMIGHTHPVSSDDDDDDPPDPDDPPDPPPPLVVVLVVLLVVLQVVLVVLLVVCVVPALVVLVSCCVPPRVVSLVVNVVPCPVPCPVSVVSSVVSVVSSVCSSPDND

Radius of gyration: 28.27 Å; Cα contacts (8 Å, |Δi|>4): 413; chains: 1; bounding box: 70×66×98 Å

Organism: NCBI:txid1234261

Sequence (359 aa):
MALEKQTSAFIILVAVFGILFGAYLVYSLPLIRFANNIKNRYGTNTINCGLSMNESDHYFCESDSDWIERKNVYIEQDKRNQLKQTTNIFFLTNWEPNFQCRFERRIGSTGDGGKWRLLPNCEIHTFDPGVYQCPVNICTYHQVTLGSGDDNISKSLEMLTNDLNHTKREIDIFKIDIEGGEYSLFLSMFGPTRQNTTKNSKRRVYPRQILFEIHIGGQAPSETHQLFDSLRKYGYVIFHKEPNLIGGADYFEYAMLKLTKKFVTRQKKIAAVPKPKVSFNLRWREHIEDVVLNCTKRLGAMYRQFKGAPSSIRLQIYKTCILAKLNYARALNDNTFASFESQLESVQKLAAHMITCDF

Mean predicted aligned error: 12.31 Å